Protein AF-A0A8D9BWP6-F1 (afdb_monomer)

Organism: NCBI:txid428564

Secondary structure (DSSP, 8-state):
-HHHHHHHHHHHHHHHHHHHHHHHHTT-----HHHHHHHHHHHHH---------PPPPPPPPPPPPPPPP---PPPPPPPPPPPPPPPPPPPPPPPPPPPPP------EEEEE-SSSSPPP--TTPPEEEEEEEEEEEE-SS--EEE---TTSGGGEE-HHHHHHHTS-SSSS--EEEEEB-SSSBPEEEEEE-SS--------TT-PPPPPPTT-------EE--EE--SSSSS---EEP-TTSGGGEESSS-EEEEESSSS-EEEE----TT--B-

Radius of gyration: 35.58 Å; Cα contacts (8 Å, |Δi|>4): 431; chains: 1; bounding box: 75×39×112 Å

pLDDT: mean 73.51, std 17.4, range [28.25, 96.81]

Foldseek 3Di:
DVVVVVVVVVVVVVVVVVVVVVCVVVVPDPPPVVVVVVVVVCVVPPDDDDDDDDDDDDDDDDDDDDDDDDDDDDDDPDDDDDPDDPPPDDDDPPPPDDDDPDPPPPFAKWKAKPLWLDEDDQPDPWDWDDKAFFWAFKAFPQQHTPDGDQSRDCLRGAHPVRVVVVPDDPDPGDMKTKFWHALVITIMMTMTGDPDHDWADWADLQQDADDDPPPDDDRDKAFFQQWFFWPRNPDRDIDGHDRGGPSRGHRYLWTWMAINPDRDTTTRHDPRNRRIMD

Solvent-accessible surface area (backbone atoms only — not comparable to full-atom values): 17020 Å² total; per-residue (Å²): 107,73,72,57,54,52,55,50,52,55,54,54,52,50,52,52,51,52,49,53,52,53,44,54,76,66,70,76,60,89,72,58,68,65,59,60,52,51,53,52,51,50,69,75,68,53,82,86,85,89,81,85,87,84,82,83,82,82,86,82,84,83,82,83,81,81,86,84,81,90,88,86,80,88,76,78,78,81,77,75,78,80,73,77,81,74,78,81,75,78,79,77,77,81,75,79,79,75,79,81,74,76,85,71,85,78,74,36,64,46,35,44,62,46,67,28,63,56,64,49,76,68,60,92,89,44,50,76,76,46,62,26,37,25,45,45,39,28,23,39,78,70,36,53,81,74,44,70,46,54,51,31,36,70,78,8,43,32,34,73,67,54,43,58,57,67,70,52,65,94,57,98,58,62,60,41,42,30,29,32,13,42,89,90,36,44,9,12,13,27,33,22,51,38,98,54,87,84,81,49,59,75,26,51,59,82,43,45,73,54,81,74,59,92,92,58,74,93,87,75,69,30,19,54,50,49,44,37,45,43,96,70,32,80,62,72,59,64,56,77,53,63,69,60,35,54,40,22,47,30,75,51,89,62,52,42,25,18,36,78,81,49,95,57,70,53,54,40,51,61,86,60,81,48,64,25,11,38

Mean predicted aligned error: 18.96 Å

Sequence (278 aa):
CVYFFVKCKYSIALIIVIACVYFFVNGKYSIPLIIVIACVYFFVNGVPNVLSGLKGDKGDTGVKGEKGDPGQDGAPGAKGERGARGPPGNMGQPGQKGDRGDPGIVQPYVIMHSLTSEGPECGGTRAELHRGFSVFVKTDYRGDVLYQPDLGNAMSCVDDDEKEELLKPRSRECEHIYWVGTKHNPSRCVKCKLDTSIDVKHGSLSGTLPDCDEGYKPLWDGYSFLRYTFDFISESTSDTLDPKSSGTCLKQPHAPIHCQLNERTGWASEFINGKPRC

Structure (mmCIF, N/CA/C/O backbone):
data_AF-A0A8D9BWP6-F1
#
_entry.id   AF-A0A8D9BWP6-F1
#
loop_
_atom_site.group_PDB
_atom_site.id
_atom_site.type_symbol
_atom_site.label_atom_id
_atom_site.label_alt_id
_atom_site.label_comp_id
_atom_site.label_asym_id
_atom_site.label_entity_id
_atom_site.label_seq_id
_atom_site.pdbx_PDB_ins_code
_atom_site.Cartn_x
_atom_site.Cartn_y
_atom_site.Cartn_z
_atom_site.occupancy
_atom_site.B_iso_or_equiv
_atom_site.auth_seq_id
_atom_site.auth_comp_id
_atom_site.auth_asym_id
_atom_site.auth_atom_id
_atom_site.pdbx_PDB_model_num
ATOM 1 N N . CYS A 1 1 ? 34.721 10.669 -34.091 1.00 36.03 1 CYS A N 1
ATOM 2 C CA . CYS A 1 1 ? 34.454 9.385 -33.397 1.00 36.03 1 CYS A CA 1
ATOM 3 C C . CYS A 1 1 ? 35.686 8.482 -33.266 1.00 36.03 1 CYS A C 1
ATOM 5 O O . CYS A 1 1 ? 36.003 8.130 -32.140 1.00 36.03 1 CYS A O 1
ATOM 7 N N . VAL A 1 2 ? 36.436 8.163 -34.332 1.00 30.14 2 VAL A N 1
ATOM 8 C CA . VAL A 1 2 ? 37.623 7.270 -34.257 1.00 30.14 2 VAL A CA 1
ATOM 9 C C . VAL A 1 2 ? 38.711 7.782 -33.294 1.00 30.14 2 VAL A C 1
ATOM 11 O O . VAL A 1 2 ? 39.198 7.027 -32.463 1.00 30.14 2 VAL A O 1
ATOM 14 N N . TYR A 1 3 ? 39.008 9.086 -33.296 1.00 28.25 3 TYR A N 1
ATOM 15 C CA . TYR A 1 3 ? 39.992 9.699 -32.384 1.00 28.25 3 TYR A CA 1
ATOM 16 C C . TYR A 1 3 ? 39.561 9.684 -30.898 1.00 28.25 3 TYR A C 1
ATOM 18 O O . TYR A 1 3 ? 40.387 9.559 -29.996 1.00 28.25 3 TYR A O 1
ATOM 26 N N . PHE A 1 4 ? 38.249 9.751 -30.638 1.00 29.50 4 PHE A N 1
ATOM 27 C CA . PHE A 1 4 ? 37.670 9.705 -29.288 1.00 29.50 4 PHE A CA 1
ATOM 28 C C . PHE A 1 4 ? 37.644 8.267 -28.742 1.00 29.50 4 PHE A C 1
ATOM 30 O O . PHE A 1 4 ? 37.971 8.037 -27.581 1.00 29.50 4 PHE A O 1
ATOM 37 N N . PHE A 1 5 ? 37.366 7.285 -29.609 1.00 33.53 5 PHE A N 1
ATOM 38 C CA . PHE A 1 5 ? 37.464 5.857 -29.291 1.00 33.53 5 PHE A CA 1
ATOM 39 C C . PHE A 1 5 ? 38.903 5.416 -28.984 1.00 33.53 5 PHE A C 1
ATOM 41 O O . PHE A 1 5 ? 39.109 4.595 -28.091 1.00 33.53 5 PHE A O 1
ATOM 48 N N . VAL A 1 6 ? 39.903 5.986 -29.669 1.00 39.19 6 VAL A N 1
ATOM 49 C CA . VAL A 1 6 ? 41.323 5.706 -29.395 1.00 39.19 6 VAL A CA 1
ATOM 50 C C . VAL A 1 6 ? 41.723 6.236 -28.013 1.00 39.19 6 VAL A C 1
ATOM 52 O O . VAL A 1 6 ? 42.227 5.463 -27.203 1.00 39.19 6 VAL A O 1
ATOM 55 N N . LYS A 1 7 ? 41.408 7.495 -27.667 1.00 37.22 7 LYS A N 1
ATOM 56 C CA . LYS A 1 7 ? 41.685 8.038 -26.318 1.00 37.22 7 LYS A CA 1
ATOM 57 C C . LYS A 1 7 ? 40.964 7.276 -25.195 1.00 37.22 7 LYS A C 1
ATOM 59 O O . LYS A 1 7 ? 41.548 7.075 -24.133 1.00 37.22 7 LYS A O 1
ATOM 64 N N . CYS A 1 8 ? 39.735 6.814 -25.432 1.00 37.69 8 CYS A N 1
ATOM 65 C CA . CYS A 1 8 ? 38.954 6.071 -24.438 1.00 37.69 8 CYS A CA 1
ATOM 66 C C . CYS A 1 8 ? 39.535 4.666 -24.165 1.00 37.69 8 CYS A C 1
ATOM 68 O O . CYS A 1 8 ? 39.629 4.253 -23.010 1.00 37.69 8 CYS A O 1
ATOM 70 N N . LYS A 1 9 ? 40.042 3.970 -25.197 1.00 47.53 9 LYS A N 1
ATOM 71 C CA . LYS A 1 9 ? 40.741 2.679 -25.039 1.00 47.53 9 LYS A CA 1
ATOM 72 C C . LYS A 1 9 ? 42.043 2.793 -24.239 1.00 47.53 9 LYS A C 1
ATOM 74 O O . LYS A 1 9 ? 42.289 1.956 -23.375 1.00 47.53 9 LYS A O 1
ATOM 79 N N . TYR A 1 10 ? 42.849 3.831 -24.481 1.00 52.09 10 TYR A N 1
ATOM 80 C CA . TYR A 1 10 ? 44.088 4.060 -23.722 1.00 52.09 10 TYR A CA 1
ATOM 81 C C . TYR A 1 10 ? 43.818 4.428 -22.256 1.00 52.09 10 TYR A C 1
ATOM 83 O O . TYR A 1 10 ? 44.572 4.026 -21.374 1.00 52.09 10 TYR A O 1
ATOM 91 N N . SER A 1 11 ? 42.720 5.139 -21.985 1.00 57.69 11 SER A N 1
ATOM 92 C CA . SER A 1 11 ? 42.348 5.542 -20.626 1.00 57.69 11 SER A CA 1
ATOM 93 C C . SER A 1 11 ? 41.869 4.356 -19.778 1.00 57.69 11 SER A C 1
ATOM 95 O O . SER A 1 11 ? 42.293 4.224 -18.634 1.00 57.69 11 SER A O 1
ATOM 97 N N . ILE A 1 12 ? 41.078 3.440 -20.348 1.00 63.78 12 ILE A N 1
ATOM 98 C CA . ILE A 1 12 ? 40.617 2.227 -19.648 1.00 63.78 12 ILE A CA 1
ATOM 99 C C . ILE A 1 12 ? 41.773 1.240 -19.430 1.00 63.78 12 ILE A C 1
ATOM 101 O O . ILE A 1 12 ? 41.913 0.689 -18.341 1.00 63.78 12 ILE A O 1
ATOM 105 N N . ALA A 1 13 ? 42.642 1.057 -20.430 1.00 61.94 13 ALA A N 1
ATOM 106 C CA . ALA A 1 13 ? 43.807 0.180 -20.308 1.00 61.94 13 ALA A CA 1
ATOM 107 C C . ALA A 1 13 ? 44.772 0.649 -19.204 1.00 61.94 13 ALA A C 1
ATOM 109 O O . ALA A 1 13 ? 45.256 -0.167 -18.423 1.00 61.94 13 ALA A O 1
ATOM 110 N N . LEU A 1 14 ? 44.999 1.962 -19.085 1.00 67.44 14 LEU A N 1
ATOM 111 C CA . LEU A 1 14 ? 45.847 2.536 -18.039 1.00 67.44 14 LEU A CA 1
ATOM 112 C C . LEU A 1 14 ? 45.253 2.333 -16.635 1.00 67.44 14 LEU A C 1
ATOM 114 O O . LEU A 1 14 ? 45.981 1.985 -15.708 1.00 67.44 14 LEU A O 1
ATOM 118 N N . ILE A 1 15 ? 43.934 2.487 -16.484 1.00 69.31 15 ILE A N 1
ATOM 119 C CA . ILE A 1 15 ? 43.233 2.267 -15.208 1.00 69.31 15 ILE A CA 1
ATOM 120 C C . ILE A 1 15 ? 43.329 0.798 -14.777 1.00 69.31 15 ILE A C 1
ATOM 122 O O . ILE A 1 15 ? 43.600 0.524 -13.608 1.00 69.31 15 ILE A O 1
ATOM 126 N N . ILE A 1 16 ? 43.172 -0.144 -15.713 1.00 69.75 16 ILE A N 1
ATOM 127 C CA . ILE A 1 16 ? 43.296 -1.582 -15.432 1.00 69.75 16 ILE A CA 1
ATOM 128 C C . ILE A 1 16 ? 44.723 -1.924 -14.988 1.00 69.75 16 ILE A C 1
ATOM 130 O O . ILE A 1 16 ? 44.896 -2.627 -13.996 1.00 69.75 16 ILE A O 1
ATOM 134 N N . VAL A 1 17 ? 45.747 -1.384 -15.656 1.00 67.12 17 VAL A N 1
ATOM 135 C CA . VAL A 1 17 ? 47.153 -1.616 -15.279 1.00 67.12 17 VAL A CA 1
ATOM 136 C C . VAL A 1 17 ? 47.458 -1.051 -13.889 1.00 67.12 17 VAL A C 1
ATOM 138 O O . VAL A 1 17 ? 48.055 -1.750 -13.071 1.00 67.12 17 VAL A O 1
ATOM 141 N N . ILE A 1 18 ? 47.006 0.170 -13.581 1.00 70.19 18 ILE A N 1
ATOM 142 C CA . ILE A 1 18 ? 47.197 0.788 -12.257 1.00 70.19 18 ILE A CA 1
ATOM 143 C C . ILE A 1 18 ? 46.487 -0.027 -11.166 1.00 70.19 18 ILE A C 1
ATOM 145 O O . ILE A 1 18 ? 47.079 -0.283 -10.118 1.00 70.19 18 ILE A O 1
ATOM 149 N N . ALA A 1 19 ? 45.258 -0.489 -11.419 1.00 66.06 19 ALA A N 1
ATOM 150 C CA . ALA A 1 19 ? 44.521 -1.338 -10.488 1.00 66.06 19 ALA A CA 1
ATOM 151 C C . ALA A 1 19 ? 45.238 -2.679 -10.262 1.00 66.06 19 ALA A C 1
ATOM 153 O O . ALA A 1 19 ? 45.451 -3.074 -9.118 1.00 66.06 19 ALA A O 1
ATOM 154 N N . CYS A 1 20 ? 45.685 -3.355 -11.324 1.00 62.31 20 CYS A N 1
ATOM 155 C CA . CYS A 1 20 ? 46.415 -4.619 -11.216 1.00 62.31 20 CYS A CA 1
ATOM 156 C C . CYS A 1 20 ? 47.725 -4.475 -10.424 1.00 62.31 20 CYS A C 1
ATOM 158 O O . CYS A 1 20 ? 47.999 -5.310 -9.565 1.00 62.31 20 CYS A O 1
ATOM 160 N N . VAL A 1 21 ? 48.499 -3.406 -10.650 1.00 66.00 21 VAL A N 1
ATOM 161 C CA . VAL A 1 21 ? 49.726 -3.120 -9.885 1.00 66.00 21 VAL A CA 1
ATOM 162 C C . VAL A 1 21 ? 49.399 -2.825 -8.419 1.00 66.00 21 VAL A C 1
ATOM 164 O O . VAL A 1 21 ? 50.043 -3.376 -7.530 1.00 66.00 21 VAL A O 1
ATOM 167 N N . TYR A 1 22 ? 48.363 -2.026 -8.149 1.00 66.00 22 TYR A N 1
ATOM 168 C CA . TYR A 1 22 ? 47.915 -1.731 -6.787 1.00 66.00 22 TYR A CA 1
ATOM 169 C C . TYR A 1 22 ? 47.498 -3.001 -6.030 1.00 66.00 22 TYR A C 1
ATOM 171 O O . TYR A 1 22 ? 47.909 -3.205 -4.888 1.00 66.00 22 TYR A O 1
ATOM 179 N N . PHE A 1 23 ? 46.729 -3.895 -6.655 1.00 59.16 23 PHE A N 1
ATOM 180 C CA . PHE A 1 23 ? 46.292 -5.141 -6.018 1.00 59.16 23 PHE A CA 1
ATOM 181 C C . PHE A 1 23 ? 47.419 -6.175 -5.869 1.00 59.16 23 PHE A C 1
ATOM 183 O O . PHE A 1 23 ? 47.412 -6.925 -4.891 1.00 59.16 23 PHE A O 1
ATOM 190 N N . PHE A 1 24 ? 48.400 -6.183 -6.779 1.00 57.41 24 PHE A N 1
ATOM 191 C CA . PHE A 1 24 ? 49.595 -7.028 -6.693 1.00 57.41 24 PHE A CA 1
ATOM 192 C C . PHE A 1 24 ? 50.525 -6.589 -5.551 1.00 57.41 24 PHE A C 1
ATOM 194 O O . PHE A 1 24 ? 50.936 -7.417 -4.743 1.00 57.41 24 PHE A O 1
ATOM 201 N N . VAL A 1 25 ? 50.786 -5.282 -5.420 1.00 62.69 25 VAL A N 1
ATOM 202 C CA . VAL A 1 25 ? 51.616 -4.715 -4.338 1.00 62.69 25 VAL A CA 1
ATOM 203 C C . VAL A 1 25 ? 50.975 -4.926 -2.963 1.00 62.69 25 VAL A C 1
ATOM 205 O O . VAL A 1 25 ? 51.678 -5.175 -1.989 1.00 62.69 25 VAL A O 1
ATOM 208 N N . ASN A 1 26 ? 49.641 -4.887 -2.878 1.00 65.44 26 ASN A N 1
ATOM 209 C CA . ASN A 1 26 ? 48.910 -5.105 -1.627 1.00 65.44 26 ASN A CA 1
ATOM 210 C C . ASN A 1 26 ? 48.620 -6.589 -1.313 1.00 65.44 26 ASN A C 1
ATOM 212 O O . ASN A 1 26 ? 47.883 -6.872 -0.369 1.00 65.44 26 ASN A O 1
ATOM 216 N N . GLY A 1 27 ? 49.167 -7.540 -2.085 1.00 57.84 27 GLY A N 1
ATOM 217 C CA . GLY A 1 27 ? 49.190 -8.970 -1.746 1.00 57.84 27 GLY A CA 1
ATOM 218 C C . GLY A 1 27 ? 47.829 -9.674 -1.654 1.00 57.84 27 GLY A C 1
ATOM 219 O O . GLY A 1 27 ? 47.750 -10.762 -1.089 1.00 57.84 27 GLY A O 1
ATOM 220 N N . LYS A 1 28 ? 46.747 -9.082 -2.180 1.00 55.81 28 LYS A N 1
ATOM 221 C CA . LYS A 1 28 ? 45.374 -9.586 -1.966 1.00 55.81 28 LYS A CA 1
ATOM 222 C C . LYS A 1 28 ? 44.876 -10.611 -2.990 1.00 55.81 28 LYS A C 1
ATOM 224 O O . LYS A 1 28 ? 43.828 -11.201 -2.755 1.00 55.81 28 LYS A O 1
ATOM 229 N N . TYR A 1 29 ? 45.602 -10.869 -4.082 1.00 57.31 29 TYR A N 1
ATOM 230 C CA . TYR A 1 29 ? 45.202 -11.873 -5.077 1.00 57.31 29 TYR A CA 1
ATOM 231 C C . TYR A 1 29 ? 46.400 -12.644 -5.645 1.00 57.31 29 TYR A C 1
ATOM 233 O O . TYR A 1 29 ? 47.259 -12.070 -6.310 1.00 57.31 29 TYR A O 1
ATOM 241 N N . SER A 1 30 ? 46.414 -13.968 -5.457 1.00 58.53 30 SER A N 1
ATOM 242 C CA . SER A 1 30 ? 47.216 -14.884 -6.282 1.00 58.53 30 SER A CA 1
ATOM 243 C C . SER A 1 30 ? 46.511 -15.070 -7.623 1.00 58.53 30 SER A C 1
ATOM 245 O O . SER A 1 30 ? 45.781 -16.037 -7.827 1.00 58.53 30 SER A O 1
ATOM 247 N N . ILE A 1 31 ? 46.666 -14.104 -8.529 1.00 60.69 31 ILE A N 1
ATOM 248 C CA . ILE A 1 31 ? 46.196 -14.263 -9.908 1.00 60.69 31 ILE A CA 1
ATOM 249 C C . ILE A 1 31 ? 47.131 -15.283 -10.573 1.00 60.69 31 ILE A C 1
ATOM 251 O O . ILE A 1 31 ? 48.338 -15.034 -10.631 1.00 60.69 31 ILE A O 1
ATOM 255 N N . PRO A 1 32 ? 46.633 -16.437 -11.052 1.00 63.56 32 PRO A N 1
ATOM 256 C CA . PRO A 1 32 ? 47.488 -17.441 -11.668 1.00 63.56 32 PRO A CA 1
ATOM 257 C C . PRO A 1 32 ? 48.187 -16.843 -12.891 1.00 63.56 32 PRO A C 1
ATOM 259 O O . PRO A 1 32 ? 47.549 -16.220 -13.742 1.00 63.56 32 PRO A O 1
ATOM 262 N N . LEU A 1 33 ? 49.503 -17.061 -12.985 1.00 61.12 33 LEU A N 1
ATOM 263 C CA . LEU A 1 33 ? 50.398 -16.557 -14.039 1.00 61.12 33 LEU A CA 1
ATOM 264 C C . LEU A 1 33 ? 49.837 -16.773 -15.462 1.00 61.12 33 LEU A C 1
ATOM 266 O O . LEU A 1 33 ? 50.062 -15.971 -16.363 1.00 61.12 33 LEU A O 1
ATOM 270 N N . ILE A 1 34 ? 49.032 -17.823 -15.632 1.00 60.94 34 ILE A N 1
ATOM 271 C CA . ILE A 1 34 ? 48.316 -18.186 -16.859 1.00 60.94 34 ILE A CA 1
ATOM 272 C C . ILE A 1 34 ? 47.371 -17.076 -17.350 1.00 60.94 34 ILE A C 1
ATOM 274 O O . ILE A 1 34 ? 47.328 -16.815 -18.549 1.00 60.94 34 ILE A O 1
ATOM 278 N N . ILE A 1 35 ? 46.649 -16.387 -16.459 1.00 67.44 35 ILE A N 1
ATOM 279 C CA . ILE A 1 35 ? 45.714 -15.314 -16.848 1.00 67.44 35 ILE A CA 1
ATOM 280 C C . ILE A 1 35 ? 46.488 -14.084 -17.331 1.00 67.44 35 ILE A C 1
ATOM 282 O O . ILE A 1 35 ? 46.101 -13.454 -18.313 1.00 67.44 35 ILE A O 1
ATOM 286 N N . VAL A 1 36 ? 47.622 -13.776 -16.695 1.00 68.56 36 VAL A N 1
ATOM 287 C CA . VAL A 1 36 ? 48.499 -12.672 -17.114 1.00 68.56 36 VAL A CA 1
ATOM 288 C C . VAL A 1 36 ? 49.079 -12.952 -18.501 1.00 68.56 36 VAL A C 1
ATOM 290 O O . VAL A 1 36 ? 49.022 -12.091 -19.377 1.00 68.56 36 VAL A O 1
ATOM 293 N N . ILE A 1 37 ? 49.563 -14.176 -18.730 1.00 71.44 37 ILE A N 1
ATOM 294 C CA . ILE A 1 37 ? 50.104 -14.598 -20.028 1.00 71.44 37 ILE A CA 1
ATOM 295 C C . ILE A 1 37 ? 49.019 -14.565 -21.114 1.00 71.44 37 ILE A C 1
ATOM 297 O O . ILE A 1 37 ? 49.267 -14.044 -22.201 1.00 71.44 37 ILE A O 1
ATOM 301 N N . ALA A 1 38 ? 47.806 -15.049 -20.824 1.00 66.38 38 ALA A N 1
ATOM 302 C CA . ALA A 1 38 ? 46.690 -15.017 -21.768 1.00 66.38 38 ALA A CA 1
ATOM 303 C C . ALA A 1 38 ? 46.295 -13.578 -22.145 1.00 66.38 38 ALA A C 1
ATOM 305 O O . ALA A 1 38 ? 46.149 -13.269 -23.327 1.00 66.38 38 ALA A O 1
ATOM 306 N N . CYS A 1 39 ? 46.193 -12.673 -21.168 1.00 68.88 39 CYS A N 1
ATOM 307 C CA . CYS A 1 39 ? 45.881 -11.264 -21.415 1.00 68.88 39 CYS A CA 1
ATOM 308 C C . CYS A 1 39 ? 46.945 -10.574 -22.280 1.00 68.88 39 CYS A C 1
ATOM 310 O O . CYS A 1 39 ? 46.594 -9.857 -23.216 1.00 68.88 39 CYS A O 1
ATOM 312 N N . VAL A 1 40 ? 48.234 -10.819 -22.016 1.00 75.94 40 VAL A N 1
ATOM 313 C CA . VAL A 1 40 ? 49.332 -10.277 -22.834 1.00 75.94 40 VAL A CA 1
ATOM 314 C C . VAL A 1 40 ? 49.284 -10.851 -24.253 1.00 75.94 40 VAL A C 1
ATOM 316 O O . VAL A 1 40 ? 49.425 -10.102 -25.217 1.00 75.94 40 VAL A O 1
ATOM 319 N N . TYR A 1 41 ? 49.008 -12.148 -24.405 1.00 72.75 41 TYR A N 1
ATOM 320 C CA . TYR A 1 41 ? 48.897 -12.793 -25.714 1.00 72.75 41 TYR A CA 1
ATOM 321 C C . TYR A 1 41 ? 47.759 -12.209 -26.567 1.00 72.75 41 TYR A C 1
ATOM 323 O O . TYR A 1 41 ? 47.981 -11.879 -27.734 1.00 72.75 41 TYR A O 1
ATOM 331 N N . PHE A 1 42 ? 46.566 -12.017 -25.994 1.00 67.19 42 PHE A N 1
ATOM 332 C CA . PHE A 1 42 ? 45.431 -11.408 -26.702 1.00 67.19 42 PHE A CA 1
ATOM 333 C C . PHE A 1 42 ? 45.645 -9.919 -27.001 1.00 67.19 42 PHE A C 1
ATOM 335 O O . PHE A 1 42 ? 45.194 -9.431 -28.038 1.00 67.19 42 PHE A O 1
ATOM 342 N N . PHE A 1 43 ? 46.357 -9.199 -26.129 1.00 68.19 43 PHE A N 1
ATOM 343 C CA . PHE A 1 43 ? 46.684 -7.789 -26.339 1.00 68.19 43 PHE A CA 1
ATOM 344 C C . PHE A 1 43 ? 47.696 -7.587 -27.477 1.00 68.19 43 PHE A C 1
ATOM 346 O O . PHE A 1 43 ? 47.545 -6.658 -28.266 1.00 68.19 43 PHE A O 1
ATOM 353 N N . VAL A 1 44 ? 48.700 -8.466 -27.589 1.00 71.06 44 VAL A N 1
ATOM 354 C CA . VAL A 1 44 ? 49.732 -8.389 -28.638 1.00 71.06 44 VAL A CA 1
ATOM 355 C C . VAL A 1 44 ? 49.199 -8.836 -30.000 1.00 71.06 44 VAL A C 1
ATOM 357 O O . VAL A 1 44 ? 49.524 -8.214 -31.007 1.00 71.06 44 VAL A O 1
ATOM 360 N N . ASN A 1 45 ? 48.379 -9.890 -30.049 1.00 70.12 45 ASN A N 1
ATOM 361 C CA . ASN A 1 45 ? 47.978 -10.501 -31.323 1.00 70.12 45 ASN A CA 1
ATOM 362 C C . ASN A 1 45 ? 46.631 -10.003 -31.870 1.00 70.12 45 ASN A C 1
ATOM 364 O O . ASN A 1 45 ? 46.337 -10.227 -33.042 1.00 70.12 45 ASN A O 1
ATOM 368 N N . GLY A 1 46 ? 45.828 -9.302 -31.060 1.00 62.00 46 GLY A N 1
ATOM 369 C CA . GLY A 1 46 ? 44.492 -8.855 -31.456 1.00 62.00 46 GLY A CA 1
ATOM 370 C C . GLY A 1 46 ? 43.518 -10.012 -31.729 1.00 62.00 46 GLY A C 1
ATOM 371 O O . GLY A 1 46 ? 43.888 -11.179 -31.832 1.00 62.00 46 GLY A O 1
ATOM 372 N N . VAL A 1 47 ? 42.226 -9.693 -31.825 1.00 54.78 47 VAL A N 1
ATOM 373 C CA . VAL A 1 47 ? 41.182 -10.662 -32.198 1.00 54.78 47 VAL A CA 1
ATOM 374 C C . VAL A 1 47 ? 41.061 -10.659 -33.729 1.00 54.78 47 VAL A C 1
ATOM 376 O O . VAL A 1 47 ? 40.833 -9.584 -34.291 1.00 54.78 47 VAL A O 1
ATOM 379 N N . PRO A 1 48 ? 41.215 -11.794 -34.437 1.00 52.69 48 PRO A N 1
ATOM 380 C CA . PRO A 1 48 ? 41.095 -11.804 -35.891 1.00 52.69 48 PRO A CA 1
ATOM 381 C C . PRO A 1 48 ? 39.646 -11.536 -36.327 1.00 52.69 48 PRO A C 1
ATOM 383 O O . PRO A 1 48 ? 38.713 -12.233 -35.929 1.00 52.69 48 PRO A O 1
ATOM 386 N N . ASN A 1 49 ? 39.469 -10.510 -37.164 1.00 48.06 49 ASN A N 1
ATOM 387 C CA . ASN A 1 49 ? 38.206 -10.161 -37.815 1.00 48.06 49 ASN A CA 1
ATOM 388 C C . ASN A 1 49 ? 37.833 -11.234 -38.850 1.00 48.06 49 ASN A C 1
ATOM 390 O O . ASN A 1 49 ? 38.418 -11.279 -39.930 1.00 48.06 49 ASN A O 1
ATOM 394 N N . VAL A 1 50 ? 36.827 -12.060 -38.560 1.00 46.12 50 VAL A N 1
ATOM 395 C CA . VAL A 1 50 ? 36.215 -12.969 -39.542 1.00 46.12 50 VAL A CA 1
ATOM 396 C C . VAL A 1 50 ? 34.944 -12.318 -40.083 1.00 46.12 50 VAL A C 1
ATOM 398 O O . VAL A 1 50 ? 33.854 -12.604 -39.605 1.00 46.12 50 VAL A O 1
ATOM 401 N N . LEU A 1 51 ? 35.079 -11.390 -41.034 1.00 43.97 51 LEU A N 1
ATOM 402 C CA . LEU A 1 51 ? 33.968 -10.890 -41.862 1.00 43.97 51 LEU A CA 1
ATOM 403 C C . LEU A 1 51 ? 34.520 -10.000 -42.981 1.00 43.97 51 LEU A C 1
ATOM 405 O O . LEU A 1 51 ? 34.571 -8.783 -42.835 1.00 43.97 51 LEU A O 1
ATOM 409 N N . SER A 1 52 ? 34.977 -10.601 -44.082 1.00 40.84 52 SER A N 1
ATOM 410 C CA . SER A 1 52 ? 35.110 -9.957 -45.404 1.00 40.84 52 SER A CA 1
ATOM 411 C C . SER A 1 52 ? 35.552 -10.986 -46.445 1.00 40.84 52 SER A C 1
ATOM 413 O O . SER A 1 52 ? 36.674 -11.477 -46.376 1.00 40.84 52 SER A O 1
ATOM 415 N N . GLY A 1 53 ? 34.697 -11.279 -47.430 1.00 43.94 53 GLY A N 1
ATOM 416 C CA . GLY A 1 53 ? 35.124 -11.951 -48.661 1.00 43.94 53 GLY A CA 1
ATOM 417 C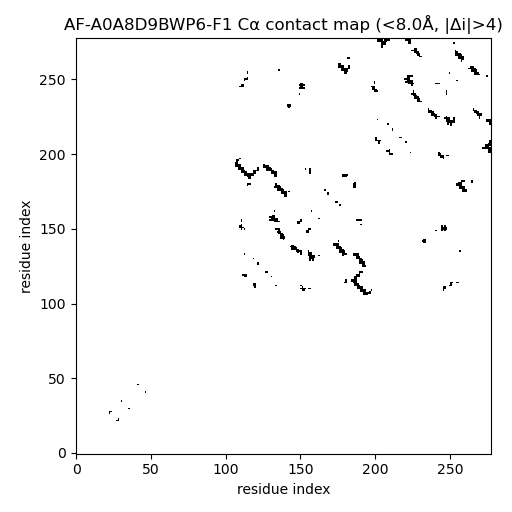 C . GLY A 1 53 ? 34.167 -13.009 -49.199 1.00 43.94 53 GLY A C 1
ATOM 418 O O . GLY A 1 53 ? 34.530 -14.179 -49.241 1.00 43.94 53 GLY A O 1
ATOM 419 N N . LEU A 1 54 ? 32.990 -12.609 -49.691 1.00 39.38 54 LEU A N 1
ATOM 420 C CA . LEU A 1 54 ? 32.362 -13.342 -50.794 1.00 39.38 54 LEU A CA 1
ATOM 421 C C . LEU A 1 54 ? 32.452 -12.477 -52.052 1.00 39.38 54 LEU A C 1
ATOM 423 O O . LEU A 1 54 ? 31.900 -11.384 -52.146 1.00 39.38 54 LEU A O 1
ATOM 427 N N . LYS A 1 55 ? 33.279 -12.984 -52.959 1.00 43.53 55 LYS A N 1
ATOM 428 C CA . LYS A 1 55 ? 33.638 -12.501 -54.286 1.00 43.53 55 LYS A CA 1
ATOM 429 C C . LYS A 1 55 ? 32.399 -12.496 -55.189 1.00 43.53 55 LYS A C 1
ATOM 431 O O . LYS A 1 55 ? 31.715 -13.508 -55.280 1.00 43.53 55 LYS A O 1
ATOM 436 N N . GLY A 1 56 ? 32.119 -11.370 -55.843 1.00 47.34 56 GLY A N 1
ATOM 437 C CA . GLY A 1 56 ? 31.136 -11.312 -56.924 1.00 47.34 56 GLY A CA 1
ATOM 438 C C . GLY A 1 56 ? 31.748 -11.867 -58.207 1.00 47.34 56 GLY A C 1
ATOM 439 O O . GLY A 1 56 ? 32.798 -11.385 -58.638 1.00 47.34 56 GLY A O 1
ATOM 440 N N . ASP A 1 57 ? 31.116 -12.880 -58.793 1.00 45.47 57 ASP A N 1
ATOM 441 C CA . ASP A 1 57 ? 31.492 -13.394 -60.105 1.00 45.47 57 ASP A CA 1
ATOM 442 C C . ASP A 1 57 ? 30.982 -12.485 -61.235 1.00 45.47 57 ASP A C 1
ATOM 444 O O . ASP A 1 57 ? 29.998 -11.752 -61.119 1.00 45.47 57 ASP A O 1
ATOM 448 N N . LYS A 1 58 ? 31.757 -12.501 -62.316 1.00 46.91 58 LYS A N 1
ATOM 449 C CA . LYS A 1 58 ? 31.726 -11.629 -63.490 1.00 46.91 58 LYS A CA 1
ATOM 450 C C . LYS A 1 58 ? 30.521 -11.947 -64.384 1.00 46.91 58 LYS A C 1
ATOM 452 O O . LYS A 1 58 ? 30.258 -13.110 -64.658 1.00 46.91 58 LYS A O 1
ATOM 457 N N . GLY A 1 59 ? 29.821 -10.916 -64.862 1.00 48.50 59 GLY A N 1
ATOM 458 C CA . GLY A 1 59 ? 28.735 -11.071 -65.834 1.00 48.50 59 GLY A CA 1
ATOM 459 C C . GLY A 1 59 ? 29.253 -11.410 -67.233 1.00 48.50 59 GLY A C 1
ATOM 460 O O . GLY A 1 59 ? 30.206 -10.787 -67.707 1.00 48.50 59 GLY A O 1
ATOM 461 N N . ASP A 1 60 ? 28.608 -12.376 -67.885 1.00 48.03 60 ASP A N 1
ATOM 462 C CA . ASP A 1 60 ? 28.875 -12.750 -69.273 1.00 48.03 60 ASP A CA 1
ATOM 463 C C . ASP A 1 60 ? 28.163 -11.819 -70.266 1.00 48.03 60 ASP A C 1
ATOM 465 O O . ASP A 1 60 ? 27.025 -11.386 -70.072 1.00 48.03 60 ASP A O 1
ATOM 469 N N . THR A 1 61 ? 28.868 -11.512 -71.354 1.00 50.66 61 THR A N 1
ATOM 470 C CA . THR A 1 61 ? 28.426 -10.663 -72.465 1.00 50.66 61 THR A CA 1
ATOM 471 C C . THR A 1 61 ? 27.404 -11.393 -73.340 1.00 50.66 61 THR A C 1
ATOM 473 O O . THR A 1 61 ? 27.658 -12.503 -73.804 1.00 50.66 61 THR A O 1
ATOM 476 N N . GLY A 1 62 ? 26.267 -10.751 -73.619 1.00 49.50 62 GLY A N 1
ATOM 477 C CA . GLY A 1 62 ? 25.218 -11.300 -74.480 1.00 49.50 62 GLY A CA 1
ATOM 478 C C . GLY A 1 62 ? 25.644 -11.461 -75.945 1.00 49.50 62 GLY A C 1
ATOM 479 O O . GLY A 1 62 ? 26.258 -10.573 -76.537 1.00 49.50 62 GLY A O 1
ATOM 480 N N . VAL A 1 63 ? 25.271 -12.594 -76.539 1.00 52.53 63 VAL A N 1
ATOM 481 C CA . VAL A 1 63 ? 25.390 -12.877 -77.977 1.00 52.53 63 VAL A CA 1
ATOM 482 C C . VAL A 1 63 ? 24.318 -12.125 -78.772 1.00 52.53 63 VAL A C 1
ATOM 484 O O . VAL A 1 63 ? 23.155 -12.055 -78.381 1.00 52.53 63 VAL A O 1
ATOM 487 N N . LYS A 1 64 ? 24.727 -11.561 -79.910 1.00 55.28 64 LYS A N 1
ATOM 488 C CA . LYS A 1 64 ? 23.876 -10.849 -80.871 1.00 55.28 64 LYS A CA 1
ATOM 489 C C . LYS A 1 64 ? 22.992 -11.849 -81.628 1.00 55.28 64 LYS A C 1
ATOM 491 O O . LYS A 1 64 ? 23.523 -12.745 -82.273 1.00 55.28 64 LYS A O 1
ATOM 496 N N . GLY A 1 65 ? 21.671 -11.680 -81.561 1.00 55.75 65 GLY A N 1
ATOM 497 C CA . GLY A 1 65 ? 20.709 -12.506 -82.302 1.00 55.75 65 GLY A CA 1
ATOM 498 C C . GLY A 1 65 ? 20.737 -12.259 -83.817 1.00 55.75 65 GLY A C 1
ATOM 499 O O . GLY A 1 65 ? 20.997 -11.140 -84.269 1.00 55.75 65 GLY A O 1
ATOM 500 N N . GLU A 1 66 ? 20.485 -13.322 -84.581 1.00 55.44 66 GLU A N 1
ATOM 501 C CA . GLU A 1 66 ? 20.480 -13.358 -86.047 1.00 55.44 66 GLU A CA 1
ATOM 502 C C . GLU A 1 66 ? 19.240 -12.698 -86.681 1.00 55.44 66 GLU A C 1
ATOM 504 O O . GLU A 1 66 ? 18.222 -12.439 -86.038 1.00 55.44 66 GLU A O 1
ATOM 509 N N . LYS A 1 67 ? 19.374 -12.387 -87.974 1.00 49.75 67 LYS A N 1
ATOM 510 C CA . LYS A 1 67 ? 18.396 -11.719 -88.842 1.00 49.75 67 LYS A CA 1
ATOM 511 C C . LYS A 1 67 ? 17.220 -12.659 -89.152 1.00 49.75 67 LYS A C 1
ATOM 513 O O . LYS A 1 67 ? 17.447 -13.813 -89.479 1.00 49.75 67 LYS A O 1
ATOM 518 N N . GLY A 1 68 ? 15.991 -12.149 -89.058 1.00 51.19 68 GLY A N 1
ATOM 519 C CA . GLY A 1 68 ? 14.765 -12.939 -89.220 1.00 51.19 68 GLY A CA 1
ATOM 520 C C . GLY A 1 68 ? 14.409 -13.298 -90.666 1.00 51.19 68 GLY A C 1
ATOM 521 O O . GLY A 1 68 ? 14.706 -12.537 -91.591 1.00 51.19 68 GLY A O 1
ATOM 522 N N . ASP A 1 69 ? 13.708 -14.422 -90.813 1.00 51.62 69 ASP A N 1
ATOM 523 C CA . ASP A 1 69 ? 13.129 -14.892 -92.072 1.00 51.62 69 ASP A CA 1
ATOM 524 C C . ASP A 1 69 ? 11.657 -14.447 -92.251 1.00 51.62 69 ASP A C 1
ATOM 526 O O . ASP A 1 69 ? 10.950 -14.235 -91.258 1.00 51.62 69 ASP A O 1
ATOM 530 N N . PRO A 1 70 ? 11.175 -14.281 -93.503 1.00 53.59 70 PRO A N 1
ATOM 531 C CA . PRO A 1 70 ? 9.816 -13.825 -93.818 1.00 53.59 70 PRO A CA 1
ATOM 532 C C . PRO A 1 70 ? 8.750 -14.897 -93.540 1.00 53.59 70 PRO A C 1
ATOM 534 O O . PRO A 1 70 ? 8.994 -16.087 -93.715 1.00 53.59 70 PRO A O 1
ATOM 537 N N . GLY A 1 71 ? 7.555 -14.465 -93.125 1.00 53.62 71 GLY A N 1
ATOM 538 C CA . GLY A 1 71 ? 6.506 -15.353 -92.608 1.00 53.62 71 GLY A CA 1
ATOM 539 C C . GLY A 1 71 ? 5.441 -15.822 -93.602 1.00 53.62 71 GLY A C 1
ATOM 540 O O . GLY A 1 71 ? 5.404 -15.364 -94.739 1.00 53.62 71 GLY A O 1
ATOM 541 N N . GLN A 1 72 ? 4.564 -16.695 -93.086 1.00 50.09 72 GLN A N 1
ATOM 542 C CA . GLN A 1 72 ? 3.121 -16.946 -93.337 1.00 50.09 72 GLN A CA 1
ATOM 543 C C . GLN A 1 72 ? 2.837 -18.402 -92.890 1.00 50.09 72 GLN A C 1
ATOM 545 O O . GLN A 1 72 ? 3.715 -19.246 -92.998 1.00 50.09 72 GLN A O 1
ATOM 550 N N . ASP A 1 73 ? 1.761 -18.743 -92.176 1.00 54.88 73 ASP A N 1
ATOM 551 C CA . ASP A 1 73 ? 0.347 -18.602 -92.540 1.00 54.88 73 ASP A CA 1
ATOM 552 C C . ASP A 1 73 ? -0.529 -17.924 -91.465 1.00 54.88 73 ASP A C 1
ATOM 554 O O . ASP A 1 73 ? -0.134 -17.740 -90.313 1.00 54.88 73 ASP A O 1
ATOM 558 N N . GLY A 1 74 ? -1.747 -17.534 -91.861 1.00 59.66 74 GLY A N 1
ATOM 559 C CA . GLY A 1 74 ? -2.718 -16.842 -91.009 1.00 59.66 74 GLY A CA 1
ATOM 560 C C . GLY A 1 74 ? -3.110 -17.636 -89.758 1.00 59.66 74 GLY A C 1
ATOM 561 O O . GLY A 1 74 ? -3.507 -18.798 -89.836 1.00 59.66 74 GLY A O 1
ATOM 562 N N . ALA A 1 75 ? -3.025 -16.985 -88.597 1.00 53.34 75 ALA A N 1
ATOM 563 C CA . ALA A 1 75 ? -3.363 -17.584 -87.313 1.00 53.34 75 ALA A CA 1
ATOM 564 C C . ALA A 1 75 ? -4.860 -17.964 -87.230 1.00 53.34 75 ALA A C 1
ATOM 566 O O . ALA A 1 75 ? -5.714 -17.186 -87.671 1.00 53.34 75 ALA A O 1
ATOM 567 N N . PRO A 1 76 ? -5.210 -19.108 -86.610 1.00 68.44 76 PRO A N 1
ATOM 568 C CA . PRO A 1 76 ? -6.584 -19.400 -86.211 1.00 68.44 76 PRO A CA 1
ATOM 569 C C . PRO A 1 76 ? -7.147 -18.259 -85.353 1.00 68.44 76 PRO A C 1
ATOM 571 O O . PRO A 1 76 ? -6.427 -17.695 -84.526 1.00 68.44 76 PRO A O 1
ATOM 574 N N . GLY A 1 77 ? -8.425 -17.919 -85.556 1.00 64.81 77 GLY A N 1
ATOM 575 C CA . GLY A 1 77 ? -9.081 -16.786 -84.895 1.00 64.81 77 GLY A CA 1
ATOM 576 C C . GLY A 1 77 ? -8.853 -16.757 -83.381 1.00 64.81 77 GLY A C 1
ATOM 577 O O . GLY A 1 77 ? -8.857 -17.799 -82.722 1.00 64.81 77 GLY A O 1
ATOM 578 N N . ALA A 1 78 ? -8.634 -15.554 -82.840 1.00 59.38 78 ALA A N 1
ATOM 579 C CA . ALA A 1 78 ? -8.283 -15.344 -81.441 1.00 59.38 78 ALA A CA 1
ATOM 580 C C . ALA A 1 78 ? -9.246 -16.089 -80.504 1.00 59.38 78 ALA A C 1
ATOM 582 O O . ALA A 1 78 ? -10.455 -15.852 -80.500 1.00 59.38 78 ALA A O 1
ATOM 583 N N . LYS A 1 79 ? -8.701 -16.993 -79.684 1.00 64.56 79 LYS A N 1
ATOM 584 C CA . LYS A 1 79 ? -9.439 -17.580 -78.566 1.00 64.56 79 LYS A CA 1
ATOM 585 C C . LYS A 1 79 ? -9.831 -16.431 -77.637 1.00 64.56 79 LYS A C 1
ATOM 587 O O . LYS A 1 79 ? -8.947 -15.706 -77.188 1.00 64.56 79 LYS A O 1
ATOM 592 N N . GLY A 1 80 ? -11.134 -16.264 -77.399 1.00 65.56 80 GLY A N 1
ATOM 593 C CA . GLY A 1 80 ? -11.677 -15.155 -76.612 1.00 65.56 80 GLY A CA 1
ATOM 594 C C . GLY A 1 80 ? -10.914 -14.955 -75.304 1.00 65.56 80 GLY A C 1
ATOM 595 O O . GLY A 1 80 ? -10.541 -15.932 -74.644 1.00 65.56 80 GLY A O 1
ATOM 596 N N . GLU A 1 81 ? -10.649 -13.692 -74.968 1.00 65.81 81 GLU A N 1
ATOM 597 C CA . GLU A 1 81 ? -9.906 -13.321 -73.769 1.00 65.81 81 GLU A CA 1
ATOM 598 C C . GLU A 1 81 ? -10.508 -14.019 -72.546 1.00 65.81 81 GLU A C 1
ATOM 600 O O . GLU A 1 81 ? -11.722 -14.012 -72.322 1.00 65.81 81 GLU A O 1
ATOM 605 N N . ARG A 1 82 ? -9.652 -14.665 -71.748 1.00 68.19 82 ARG A N 1
ATOM 606 C CA . ARG A 1 82 ? -10.072 -15.205 -70.457 1.00 68.19 82 ARG A CA 1
ATOM 607 C C . ARG A 1 82 ? -10.561 -14.017 -69.630 1.00 68.19 82 ARG A C 1
ATOM 609 O O . ARG A 1 82 ? -9.764 -13.130 -69.336 1.00 68.19 82 ARG A O 1
ATOM 616 N N . GLY A 1 83 ? -11.848 -14.019 -69.275 1.00 70.50 83 GLY A N 1
ATOM 617 C CA . GLY A 1 83 ? -12.457 -12.957 -68.475 1.00 70.50 83 GLY A CA 1
ATOM 618 C C . GLY A 1 83 ? -11.602 -12.621 -67.253 1.00 70.50 83 GLY A C 1
ATOM 619 O O . GLY A 1 83 ? -10.993 -13.516 -66.654 1.00 70.50 83 GLY A O 1
ATOM 620 N N . ALA A 1 84 ? -11.518 -11.329 -66.928 1.00 73.25 84 ALA A N 1
ATOM 621 C CA . ALA A 1 84 ? -10.694 -10.825 -65.838 1.00 73.25 84 ALA A CA 1
ATOM 622 C C . ALA A 1 84 ? -10.915 -11.647 -64.559 1.00 73.25 84 ALA A C 1
ATOM 624 O O . ALA A 1 84 ? -12.045 -12.005 -64.219 1.00 73.25 84 ALA A O 1
ATOM 625 N N . ARG A 1 85 ? -9.822 -11.960 -63.850 1.00 75.06 85 ARG A N 1
ATOM 626 C CA . ARG A 1 85 ? -9.896 -12.635 -62.550 1.00 75.06 85 ARG A CA 1
ATOM 627 C C . ARG A 1 85 ? -10.826 -11.815 -61.653 1.00 75.06 85 ARG A C 1
ATOM 629 O O . ARG A 1 85 ? -10.587 -10.623 -61.476 1.00 75.06 85 ARG A O 1
ATOM 636 N N . GLY A 1 86 ? -11.874 -12.450 -61.123 1.00 75.12 86 GLY A N 1
ATOM 637 C CA . GLY A 1 86 ? -12.805 -11.789 -60.210 1.00 75.12 86 GLY A CA 1
ATOM 638 C C . GLY A 1 86 ? -12.051 -11.134 -59.043 1.00 75.12 86 GLY A C 1
ATOM 639 O O . GLY A 1 86 ? -10.984 -11.635 -58.661 1.00 75.12 86 GLY A O 1
ATOM 640 N N . PRO A 1 87 ? -12.557 -10.014 -58.498 1.00 78.69 87 PRO A N 1
ATOM 641 C CA . PRO A 1 87 ? -11.898 -9.328 -57.396 1.00 78.69 87 PRO A CA 1
ATOM 642 C C . PRO A 1 87 ? -11.676 -10.293 -56.218 1.00 78.69 87 PRO A C 1
ATOM 644 O O . PRO A 1 87 ? -12.477 -11.216 -56.027 1.00 78.69 87 PRO A O 1
ATOM 647 N N . PRO A 1 88 ? -10.595 -10.119 -55.433 1.00 79.88 88 PRO A N 1
ATOM 648 C CA . PRO A 1 88 ? -10.403 -10.875 -54.202 1.00 79.88 88 PRO A CA 1
ATOM 649 C C . PRO A 1 88 ? -11.666 -10.807 -53.338 1.00 79.88 88 PRO A C 1
ATOM 651 O O . PRO A 1 88 ? -12.257 -9.736 -53.197 1.00 79.88 88 PRO A O 1
ATOM 654 N N . GLY A 1 89 ? -12.090 -11.947 -52.787 1.00 75.94 89 GLY A N 1
ATOM 655 C CA . GLY A 1 89 ? -13.241 -11.988 -51.889 1.00 75.94 89 GLY A CA 1
ATOM 656 C C . GLY A 1 89 ? -13.034 -11.046 -50.702 1.00 75.94 89 GLY A C 1
ATOM 657 O O . GLY A 1 89 ? 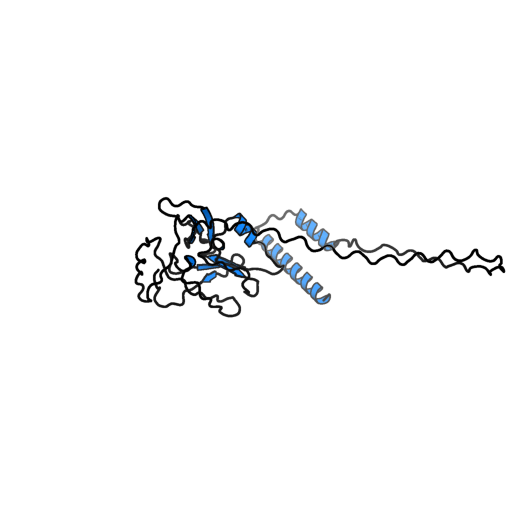-11.910 -10.887 -50.222 1.00 75.94 89 GLY A O 1
ATOM 658 N N . ASN A 1 90 ? -14.115 -10.415 -50.244 1.00 78.56 90 ASN A N 1
ATOM 659 C CA . ASN A 1 90 ? -14.063 -9.519 -49.094 1.00 78.56 90 ASN A CA 1
ATOM 660 C C . ASN A 1 90 ? -13.467 -10.249 -47.883 1.00 78.56 90 ASN A C 1
ATOM 662 O O . ASN A 1 90 ? -13.792 -11.410 -47.625 1.00 78.56 90 ASN A O 1
ATOM 666 N N . MET A 1 91 ? -12.600 -9.553 -47.147 1.00 73.69 91 MET A N 1
ATOM 667 C CA . MET A 1 91 ? -12.052 -10.045 -45.886 1.00 73.69 91 MET A CA 1
ATOM 668 C C . MET A 1 91 ? -13.208 -10.461 -44.967 1.00 73.69 91 MET A C 1
ATOM 670 O O . MET A 1 91 ? -14.174 -9.709 -44.810 1.00 73.69 91 MET A O 1
ATOM 674 N N . GLY A 1 92 ? -13.132 -11.672 -44.406 1.00 71.31 92 GLY A N 1
ATOM 675 C CA . GLY A 1 92 ? -14.139 -12.166 -43.468 1.00 71.31 92 GLY A CA 1
ATOM 676 C C . GLY A 1 92 ? -14.299 -11.193 -42.302 1.00 71.31 92 GLY A C 1
ATOM 677 O O . GLY A 1 92 ? -13.316 -10.604 -41.849 1.00 71.31 92 GLY A O 1
ATOM 678 N N . GLN A 1 93 ? -15.535 -10.993 -41.841 1.00 78.31 93 GLN A N 1
ATOM 679 C CA . GLN A 1 93 ? -15.780 -10.118 -40.698 1.00 78.31 93 GLN A CA 1
ATOM 680 C C . GLN A 1 93 ? -14.982 -10.616 -39.482 1.00 78.31 93 GLN A C 1
ATOM 682 O O . GLN A 1 93 ? -14.871 -11.833 -39.296 1.00 78.31 93 GLN A O 1
ATOM 687 N N . PRO A 1 94 ? -14.430 -9.706 -38.657 1.00 77.69 94 PRO A N 1
ATOM 688 C CA . PRO A 1 94 ? -13.837 -10.080 -37.382 1.00 77.69 94 PRO A CA 1
ATOM 689 C C . PRO A 1 94 ? -14.802 -10.973 -36.597 1.00 77.69 94 PRO A C 1
ATOM 691 O O . PRO A 1 94 ? -15.999 -10.682 -36.537 1.00 77.69 94 PRO A O 1
ATOM 694 N N . GLY A 1 95 ? -14.292 -12.067 -36.024 1.00 68.44 95 GLY A N 1
ATOM 695 C CA . GLY A 1 95 ? -15.101 -12.955 -35.189 1.00 68.44 95 GLY A CA 1
ATOM 696 C C . GLY A 1 95 ? -15.790 -12.167 -34.074 1.00 68.44 95 GLY A C 1
ATOM 697 O O . GLY A 1 95 ? -15.235 -11.187 -33.570 1.00 68.44 95 GLY A O 1
ATOM 698 N N . GLN A 1 96 ? -17.009 -12.570 -33.706 1.00 71.00 96 GLN A N 1
ATOM 699 C CA . GLN A 1 96 ? -17.719 -11.920 -32.608 1.00 71.00 96 GLN A CA 1
ATOM 700 C C . GLN A 1 96 ? -16.856 -11.967 -31.345 1.00 71.00 96 GLN A C 1
ATOM 702 O O . GLN A 1 96 ? -16.265 -12.997 -31.012 1.00 71.00 96 GLN A O 1
ATOM 707 N N . LYS A 1 97 ? -16.755 -10.819 -30.671 1.00 67.62 97 LYS A N 1
ATOM 708 C CA . LYS A 1 97 ? -16.093 -10.711 -29.373 1.00 67.62 97 LYS A CA 1
ATOM 709 C C . LYS A 1 97 ? -16.750 -11.723 -28.434 1.00 67.62 97 LYS A C 1
ATOM 711 O O . LYS A 1 97 ? -17.970 -11.703 -28.311 1.00 67.62 97 LYS A O 1
ATOM 716 N N . GLY A 1 98 ? -15.948 -12.591 -27.815 1.00 59.50 98 GLY A N 1
ATOM 717 C CA . GLY A 1 98 ? -16.454 -13.572 -26.856 1.00 59.50 98 GLY A CA 1
ATOM 718 C C . GLY A 1 98 ? -17.254 -12.898 -25.742 1.00 59.50 98 GLY A C 1
ATOM 719 O O . GLY A 1 98 ? -16.979 -11.745 -25.386 1.00 59.50 98 GLY A O 1
ATOM 720 N N . ASP A 1 99 ? -18.247 -13.615 -25.222 1.00 65.88 99 ASP A N 1
ATOM 721 C CA . ASP A 1 99 ? -19.119 -13.111 -24.169 1.00 65.88 99 ASP A CA 1
ATOM 722 C C . ASP A 1 99 ? -18.307 -12.646 -22.958 1.00 65.88 99 ASP A C 1
ATOM 724 O O . ASP A 1 99 ? -17.279 -13.222 -22.584 1.00 65.88 99 ASP A O 1
ATOM 728 N N . ARG A 1 100 ? -18.764 -11.552 -22.346 1.00 61.91 100 ARG A N 1
ATOM 729 C CA . ARG A 1 100 ? -18.196 -11.067 -21.090 1.00 61.91 100 ARG A CA 1
ATOM 730 C C . ARG A 1 100 ? -18.442 -12.151 -20.042 1.00 61.91 100 ARG A C 1
ATOM 732 O O . ARG A 1 100 ? -19.597 -12.470 -19.789 1.00 61.91 100 ARG A O 1
ATOM 739 N N . GLY A 1 101 ? -17.377 -12.697 -19.454 1.00 48.22 101 GLY A N 1
ATOM 740 C CA . GLY A 1 101 ? -17.510 -13.641 -18.343 1.00 48.22 101 GLY A CA 1
ATOM 741 C C . GLY A 1 101 ? -18.375 -13.053 -17.226 1.00 48.22 101 GLY A C 1
ATOM 742 O O . GLY A 1 101 ? -18.365 -11.833 -17.018 1.00 48.22 101 GLY A O 1
ATOM 743 N N . ASP A 1 102 ? -19.129 -13.914 -16.541 1.00 48.31 102 ASP A N 1
ATOM 744 C CA . ASP A 1 102 ? -19.994 -13.513 -15.433 1.00 48.31 102 ASP A CA 1
ATOM 745 C C . ASP A 1 102 ? -19.209 -12.682 -14.402 1.00 48.31 102 ASP A C 1
ATOM 747 O O . ASP A 1 102 ? -18.036 -12.981 -14.139 1.00 48.31 102 ASP A O 1
ATOM 751 N N . PRO A 1 103 ? -19.808 -11.635 -13.801 1.00 51.31 103 PRO A N 1
ATOM 752 C CA . PRO A 1 103 ? -19.163 -10.904 -12.722 1.00 51.31 103 PRO A CA 1
ATOM 753 C C . PRO A 1 103 ? -18.825 -11.883 -11.595 1.00 51.31 103 PRO A C 1
ATOM 755 O O . PRO A 1 103 ? -19.716 -12.425 -10.942 1.00 51.31 103 PRO A O 1
ATOM 758 N N . GLY A 1 104 ? -17.533 -12.131 -11.373 1.00 48.88 104 GLY A N 1
ATOM 759 C CA . GLY A 1 104 ? -17.092 -12.928 -10.237 1.00 48.88 104 GLY A CA 1
ATOM 760 C C . GLY A 1 104 ? -17.617 -12.312 -8.940 1.00 48.88 104 GLY A C 1
ATOM 761 O O . GLY A 1 104 ? -17.644 -11.089 -8.797 1.00 48.88 104 GLY A O 1
ATOM 762 N N . ILE A 1 105 ? -18.028 -13.149 -7.984 1.00 54.50 105 ILE A N 1
ATOM 763 C CA . ILE A 1 105 ? -18.285 -12.701 -6.612 1.00 54.50 105 ILE A CA 1
ATOM 764 C C . ILE A 1 105 ? -16.971 -12.099 -6.103 1.00 54.50 105 ILE A C 1
ATOM 766 O O . ILE A 1 105 ? -16.018 -12.830 -5.826 1.00 54.50 105 ILE A O 1
ATOM 770 N N . VAL A 1 106 ? -16.892 -10.768 -6.022 1.00 68.56 106 VAL A N 1
ATOM 771 C CA . VAL A 1 106 ? -15.716 -10.084 -5.480 1.00 68.56 106 VAL A CA 1
ATOM 772 C C . VAL A 1 106 ? -15.724 -10.339 -3.981 1.00 68.56 106 VAL A C 1
ATOM 774 O O . VAL A 1 106 ? -16.478 -9.718 -3.238 1.00 68.56 106 VAL A O 1
ATOM 777 N N . GLN A 1 107 ? -14.933 -11.315 -3.545 1.00 83.12 107 GLN A N 1
ATOM 778 C CA . GLN A 1 107 ? -14.751 -11.593 -2.128 1.00 83.12 107 GLN A CA 1
ATOM 779 C C . GLN A 1 107 ? -14.159 -10.338 -1.464 1.00 83.12 107 GLN A C 1
ATOM 781 O O . GLN A 1 107 ? -13.078 -9.911 -1.884 1.00 83.12 107 GLN A O 1
ATOM 786 N N . PRO A 1 108 ? -14.834 -9.737 -0.465 1.00 90.69 108 PRO A N 1
ATOM 787 C CA . PRO A 1 108 ? -14.289 -8.590 0.244 1.00 90.69 108 PRO A CA 1
ATOM 788 C C . PRO A 1 108 ? -12.947 -8.952 0.882 1.00 90.69 108 PRO A C 1
ATOM 790 O O . PRO A 1 108 ? -12.760 -10.056 1.403 1.00 90.69 108 PRO A O 1
ATOM 793 N N . TYR A 1 109 ? -11.994 -8.030 0.825 1.00 93.00 109 TYR A N 1
ATOM 794 C CA . TYR A 1 109 ? -10.680 -8.209 1.423 1.00 93.00 109 TYR A CA 1
ATOM 795 C C . TYR A 1 109 ? -10.153 -6.885 1.960 1.00 93.00 109 TYR A C 1
ATOM 797 O O . TYR A 1 109 ? -10.642 -5.815 1.605 1.00 93.00 109 TYR A O 1
ATOM 805 N N . VAL A 1 110 ? -9.119 -6.977 2.787 1.00 93.50 110 VAL A N 1
ATOM 806 C CA . VAL A 1 110 ? -8.307 -5.834 3.201 1.00 93.50 110 VAL A CA 1
ATOM 807 C C . VAL A 1 110 ? -6.838 -6.131 2.961 1.00 93.50 110 VAL A C 1
ATOM 809 O O . VAL A 1 110 ? -6.393 -7.265 3.163 1.00 93.50 110 VAL A O 1
ATOM 812 N N . ILE A 1 111 ? -6.096 -5.112 2.535 1.00 94.69 111 ILE A N 1
ATOM 813 C CA . ILE A 1 111 ? -4.637 -5.143 2.497 1.00 94.69 111 ILE A CA 1
ATOM 814 C C . ILE A 1 111 ? -4.104 -4.401 3.709 1.00 94.69 111 ILE A C 1
ATOM 816 O O . ILE A 1 111 ? -4.503 -3.273 3.989 1.00 94.69 111 ILE A O 1
ATOM 820 N N . MET A 1 112 ? -3.196 -5.050 4.428 1.00 93.00 112 MET A N 1
ATOM 821 C CA . MET A 1 112 ? -2.480 -4.439 5.539 1.00 93.00 112 MET A CA 1
ATOM 822 C C . MET A 1 112 ? -0.990 -4.442 5.248 1.00 93.00 112 MET A C 1
ATOM 824 O O . MET A 1 112 ? -0.428 -5.478 4.897 1.00 93.00 112 MET A O 1
ATOM 828 N N . HIS A 1 113 ? -0.352 -3.297 5.470 1.00 93.31 113 HIS A N 1
ATOM 829 C CA . HIS A 1 113 ? 1.096 -3.124 5.405 1.00 93.31 113 HIS A CA 1
ATOM 830 C C . HIS A 1 113 ? 1.647 -2.983 6.823 1.00 93.31 113 HIS A C 1
ATOM 832 O O . HIS A 1 113 ? 1.147 -2.180 7.612 1.00 93.31 113 HIS A O 1
ATOM 838 N N . SER A 1 114 ? 2.668 -3.764 7.175 1.00 91.75 114 SER A N 1
ATOM 839 C CA . SER A 1 114 ? 3.248 -3.718 8.524 1.00 91.75 114 SER A CA 1
ATOM 840 C C . SER A 1 114 ? 4.156 -2.519 8.747 1.00 91.75 114 SER A C 1
ATOM 842 O O . SER A 1 114 ? 4.368 -2.123 9.891 1.00 91.75 114 SER A O 1
ATOM 844 N N . LEU A 1 115 ? 4.708 -1.957 7.664 1.00 90.00 115 LEU A N 1
ATOM 845 C CA . LEU A 1 115 ? 5.778 -0.955 7.700 1.00 90.00 115 LEU A CA 1
ATOM 846 C C . LEU A 1 115 ? 7.049 -1.483 8.397 1.00 90.00 115 LEU A C 1
ATOM 848 O O . LEU A 1 115 ? 7.909 -0.713 8.818 1.00 90.00 115 LEU A O 1
ATOM 852 N N . THR A 1 116 ? 7.177 -2.810 8.499 1.00 90.38 116 THR A N 1
ATOM 853 C CA . THR A 1 116 ? 8.315 -3.529 9.081 1.00 90.38 116 THR A CA 1
ATOM 854 C C . THR A 1 116 ? 8.648 -4.768 8.243 1.00 90.38 116 THR A C 1
ATOM 856 O O . THR A 1 116 ? 7.855 -5.213 7.412 1.00 90.38 116 THR A O 1
ATOM 859 N N . SER A 1 117 ? 9.824 -5.354 8.466 1.00 90.81 117 SER A N 1
ATOM 860 C CA . SER A 1 117 ? 10.211 -6.635 7.858 1.00 90.81 117 SER A CA 1
ATOM 861 C C . SER A 1 117 ? 9.409 -7.827 8.389 1.00 90.81 117 SER A C 1
ATOM 863 O O . SER A 1 117 ? 9.438 -8.900 7.789 1.00 90.81 117 SER A O 1
ATOM 865 N N . GLU A 1 118 ? 8.671 -7.644 9.482 1.00 91.44 118 GLU A N 1
ATOM 866 C CA . GLU A 1 118 ? 7.742 -8.632 10.017 1.00 91.44 118 GLU A CA 1
ATOM 867 C C . GLU A 1 118 ? 6.365 -8.452 9.372 1.00 91.44 118 GLU A C 1
ATOM 869 O O . GLU A 1 118 ? 5.889 -7.338 9.156 1.00 91.44 118 GLU A O 1
ATOM 874 N N . GLY A 1 119 ? 5.727 -9.559 8.998 1.00 88.38 119 GLY A N 1
ATOM 875 C CA . GLY A 1 119 ? 4.419 -9.545 8.348 1.00 88.38 119 GLY A CA 1
ATOM 876 C C . GLY A 1 119 ? 3.291 -9.135 9.298 1.00 88.38 119 GLY A C 1
ATOM 877 O O . GLY A 1 119 ? 3.303 -9.562 10.449 1.00 88.38 119 GLY A O 1
ATOM 878 N N . PRO A 1 120 ? 2.273 -8.383 8.837 1.00 92.12 120 PRO A N 1
ATOM 879 C CA . PRO A 1 120 ? 1.049 -8.233 9.610 1.00 92.12 120 PRO A CA 1
ATOM 880 C C . PRO A 1 120 ? 0.258 -9.550 9.611 1.00 92.12 120 PRO A C 1
ATOM 882 O O . PRO A 1 120 ? 0.362 -10.362 8.682 1.00 92.12 120 PRO A O 1
ATOM 885 N N . GLU A 1 121 ? -0.550 -9.740 10.649 1.00 90.94 121 GLU A N 1
ATOM 886 C CA . GLU A 1 121 ? -1.510 -10.838 10.766 1.00 90.94 121 GLU A CA 1
ATOM 887 C C . GLU A 1 121 ? -2.933 -10.338 10.504 1.00 90.94 121 GLU A C 1
ATOM 889 O O . GLU A 1 121 ? -3.268 -9.193 10.814 1.00 90.94 121 GLU A O 1
ATOM 894 N N . CYS A 1 122 ? -3.795 -11.212 9.976 1.00 90.19 122 CYS A N 1
ATOM 895 C CA . CYS A 1 122 ? -5.197 -10.881 9.708 1.00 90.19 122 CYS A CA 1
ATOM 896 C C . CYS A 1 122 ? -6.039 -10.639 10.970 1.00 90.19 122 CYS A C 1
ATOM 898 O O . CYS A 1 122 ? -7.105 -10.019 10.891 1.00 90.19 122 CYS A O 1
ATOM 900 N N . GLY A 1 123 ? -5.558 -11.113 12.124 1.00 83.94 123 GLY A N 1
ATOM 901 C CA . GLY A 1 123 ? -6.240 -11.039 13.411 1.00 83.94 123 GLY A CA 1
ATOM 902 C C . GLY A 1 123 ? -7.528 -11.874 13.474 1.00 83.94 123 GLY A C 1
ATOM 903 O O . GLY A 1 123 ? -8.278 -12.000 12.502 1.00 83.94 123 GLY A O 1
ATOM 904 N N . GLY A 1 124 ? -7.824 -12.423 14.654 1.00 81.06 124 GLY A N 1
ATOM 905 C CA . GLY A 1 124 ? -9.021 -13.243 14.870 1.00 81.06 124 GLY A CA 1
ATOM 906 C C . GLY A 1 124 ? -9.015 -14.530 14.035 1.00 81.06 124 GLY A C 1
ATOM 907 O O . GLY A 1 124 ? -7.999 -15.208 13.952 1.00 81.06 124 GLY A O 1
ATOM 908 N N . THR A 1 125 ? -10.154 -14.870 13.423 1.00 82.69 125 THR A N 1
ATOM 909 C CA . THR A 1 125 ? -10.353 -16.086 12.606 1.00 82.69 125 THR A CA 1
ATOM 910 C C . THR A 1 125 ? -10.326 -15.824 11.094 1.00 82.69 125 THR A C 1
ATOM 912 O O . THR A 1 125 ? -10.764 -16.669 10.312 1.00 82.69 125 THR A O 1
ATOM 915 N N . ARG A 1 126 ? -9.866 -14.643 10.657 1.00 90.94 126 ARG A N 1
ATOM 916 C CA . ARG A 1 126 ? -9.861 -14.266 9.235 1.00 90.94 126 ARG A CA 1
ATOM 917 C C . ARG A 1 126 ? -8.826 -15.073 8.460 1.00 90.94 126 ARG A C 1
ATOM 919 O O . ARG A 1 126 ? -7.688 -15.213 8.900 1.00 90.94 126 ARG A O 1
ATOM 926 N N . ALA A 1 127 ? -9.216 -15.551 7.281 1.00 92.94 127 ALA A N 1
ATOM 927 C CA . ALA A 1 127 ? -8.318 -16.278 6.394 1.00 92.94 127 ALA A CA 1
ATOM 928 C C . ALA A 1 127 ? -7.298 -15.333 5.739 1.00 92.94 127 ALA A C 1
ATOM 930 O O . ALA A 1 127 ? -7.664 -14.288 5.191 1.00 92.94 127 ALA A O 1
ATOM 931 N N . GLU A 1 128 ? -6.033 -15.740 5.765 1.00 94.81 128 GLU A N 1
ATOM 932 C CA . GLU A 1 128 ? -4.977 -15.166 4.937 1.00 94.81 128 GLU A CA 1
ATOM 933 C C . GLU A 1 128 ? -5.149 -15.662 3.500 1.00 94.81 128 GLU A C 1
ATOM 935 O O . GLU A 1 128 ? -5.262 -16.862 3.256 1.00 94.81 128 GLU A O 1
ATOM 940 N N . LEU A 1 129 ? -5.217 -14.724 2.558 1.00 93.69 129 LEU A N 1
ATOM 941 C CA . LEU A 1 129 ? -5.383 -15.017 1.135 1.00 93.69 129 LEU A CA 1
ATOM 942 C C . LEU A 1 129 ? -4.076 -14.861 0.360 1.00 93.69 129 LEU A C 1
ATOM 944 O O . LEU A 1 129 ? -3.891 -15.534 -0.646 1.00 93.69 129 LEU A O 1
ATOM 948 N N . HIS A 1 130 ? -3.219 -13.932 0.790 1.00 94.75 130 HIS A N 1
ATOM 949 C CA . HIS A 1 130 ? -1.975 -13.571 0.108 1.00 94.75 130 HIS A CA 1
ATOM 950 C C . HIS A 1 130 ? -1.007 -12.902 1.074 1.00 94.75 130 HIS A C 1
ATOM 952 O O . HIS A 1 130 ? -1.444 -12.194 1.987 1.00 94.75 130 HIS A O 1
ATOM 958 N N . ARG A 1 131 ? 0.295 -13.039 0.832 1.00 95.88 131 ARG A N 1
ATOM 959 C CA . ARG A 1 131 ? 1.343 -12.361 1.599 1.00 95.88 131 ARG A CA 1
ATOM 960 C C . ARG A 1 131 ? 2.491 -11.975 0.687 1.00 95.88 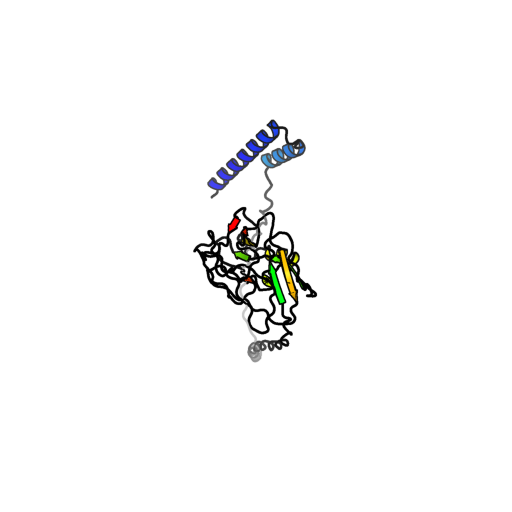131 ARG A C 1
ATOM 962 O O . ARG A 1 131 ? 2.899 -12.755 -0.161 1.00 95.88 131 ARG A O 1
ATOM 969 N N . GLY A 1 132 ? 3.066 -10.804 0.939 1.00 96.56 132 GLY A N 1
ATOM 970 C CA . GLY A 1 132 ? 4.089 -10.274 0.054 1.00 96.56 132 GLY A CA 1
ATOM 971 C C . GLY A 1 132 ? 4.874 -9.099 0.617 1.00 96.56 132 GLY A C 1
ATOM 972 O O . GLY A 1 132 ? 4.960 -8.885 1.833 1.00 96.56 132 GLY A O 1
ATOM 973 N N . PHE A 1 133 ? 5.456 -8.339 -0.302 1.00 95.75 133 PHE A N 1
ATOM 974 C CA . PHE A 1 133 ? 6.122 -7.067 -0.079 1.00 95.75 133 PHE A CA 1
ATOM 975 C C . PHE A 1 133 ? 5.214 -5.899 -0.460 1.00 95.75 133 PHE A C 1
ATOM 977 O O . PHE A 1 133 ? 4.448 -5.960 -1.418 1.00 95.75 133 PHE A O 1
ATOM 984 N N . SER A 1 134 ? 5.354 -4.808 0.282 1.00 95.50 134 SER A N 1
ATOM 985 C CA . SER A 1 134 ? 4.599 -3.576 0.076 1.00 95.50 134 SER A CA 1
ATOM 986 C C . SER A 1 134 ? 5.242 -2.725 -1.022 1.00 95.50 134 SER A C 1
ATOM 988 O O . SER A 1 134 ? 6.210 -2.001 -0.761 1.00 95.50 134 SER A O 1
ATOM 990 N N . VAL A 1 135 ? 4.728 -2.797 -2.247 1.00 93.81 135 VAL A N 1
ATOM 991 C CA . VAL A 1 135 ? 5.156 -1.904 -3.333 1.00 93.81 135 VAL A CA 1
ATOM 992 C C . VAL A 1 135 ? 4.377 -0.593 -3.268 1.00 93.81 135 VAL A C 1
ATOM 994 O O . VAL A 1 135 ? 3.173 -0.592 -3.028 1.00 93.81 135 VAL A O 1
ATOM 997 N N . PHE A 1 136 ? 5.069 0.527 -3.484 1.00 89.31 136 PHE A N 1
ATOM 998 C CA . PHE A 1 136 ? 4.450 1.850 -3.481 1.00 89.31 136 PHE A CA 1
ATOM 999 C C . PHE A 1 136 ? 4.321 2.438 -4.884 1.00 89.31 136 PHE A C 1
ATOM 1001 O O . PHE A 1 136 ? 3.234 2.807 -5.312 1.00 89.31 136 PHE A O 1
ATOM 1008 N N . VAL A 1 137 ? 5.428 2.511 -5.622 1.00 87.38 137 VAL A N 1
ATOM 1009 C CA . VAL A 1 137 ? 5.427 3.051 -6.984 1.00 87.38 137 VAL A CA 1
ATOM 1010 C C . VAL A 1 137 ? 6.586 2.476 -7.785 1.00 87.38 137 VAL A C 1
ATOM 1012 O O . VAL A 1 137 ? 7.634 2.125 -7.245 1.00 87.38 137 VAL A O 1
ATOM 1015 N N . LYS A 1 138 ? 6.413 2.392 -9.096 1.00 87.44 138 LYS A N 1
ATOM 1016 C CA . LYS A 1 138 ? 7.474 2.140 -10.059 1.00 87.44 138 LYS A CA 1
ATOM 1017 C C . LYS A 1 138 ? 7.447 3.236 -11.117 1.00 87.44 138 LYS A C 1
ATOM 1019 O O . LYS A 1 138 ? 6.384 3.576 -11.636 1.00 87.44 138 LYS A O 1
ATOM 1024 N N . THR A 1 139 ? 8.618 3.776 -11.420 1.00 83.31 139 THR A N 1
ATOM 1025 C CA . THR A 1 139 ? 8.819 4.892 -12.348 1.00 83.31 139 THR A CA 1
ATOM 1026 C C . THR A 1 139 ? 9.833 4.521 -13.421 1.00 83.31 139 THR A C 1
ATOM 1028 O O . THR A 1 139 ? 10.556 3.531 -13.291 1.00 83.31 139 THR A O 1
ATOM 1031 N N . ASP A 1 140 ? 9.934 5.332 -14.465 1.00 82.62 140 ASP A N 1
ATOM 1032 C CA . ASP A 1 140 ? 11.078 5.291 -15.370 1.00 82.62 140 ASP A CA 1
ATOM 1033 C C . ASP A 1 140 ? 12.298 6.042 -14.778 1.00 82.62 140 ASP A C 1
ATOM 1035 O O . ASP A 1 140 ? 12.318 6.438 -13.602 1.00 82.62 140 ASP A O 1
ATOM 1039 N N . TYR A 1 141 ? 13.344 6.225 -15.588 1.00 77.50 141 TYR A N 1
ATOM 1040 C CA . TYR A 1 141 ? 14.564 6.947 -15.208 1.00 77.50 141 TYR A CA 1
ATOM 1041 C C . TYR A 1 141 ? 14.378 8.463 -15.065 1.00 77.50 141 TYR A C 1
ATOM 1043 O O . TYR A 1 141 ? 15.221 9.106 -14.437 1.00 77.50 141 TYR A O 1
ATOM 1051 N N . ARG A 1 142 ? 13.326 9.034 -15.664 1.00 78.81 142 ARG A N 1
ATOM 1052 C CA . ARG A 1 142 ? 12.968 10.459 -15.580 1.00 78.81 142 ARG A CA 1
ATOM 1053 C C . ARG A 1 142 ? 12.093 10.755 -14.363 1.00 78.81 142 ARG A C 1
ATOM 1055 O O . ARG A 1 142 ? 12.027 11.903 -13.936 1.00 78.81 142 ARG A O 1
ATOM 1062 N N . GLY A 1 143 ? 11.503 9.715 -13.780 1.00 77.31 143 GLY A N 1
ATOM 1063 C CA . GLY A 1 143 ? 10.580 9.803 -12.654 1.00 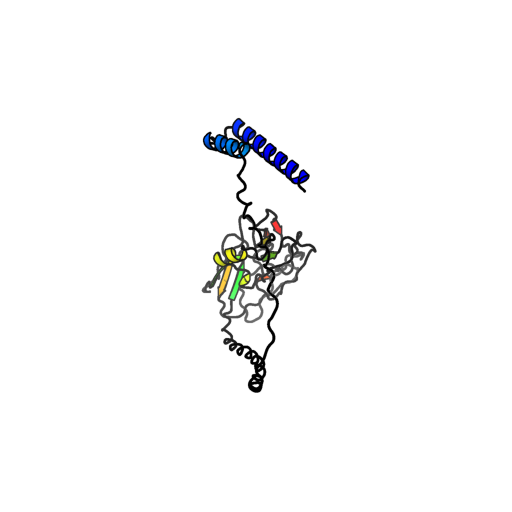77.31 143 GLY A CA 1
ATOM 1064 C C . GLY A 1 143 ? 9.116 9.699 -13.075 1.00 77.31 143 GLY A C 1
ATOM 1065 O O . GLY A 1 143 ? 8.248 9.778 -12.212 1.00 77.31 143 GLY A O 1
ATOM 1066 N N . ASP A 1 144 ? 8.829 9.467 -14.358 1.00 81.69 144 ASP A N 1
ATOM 1067 C CA . ASP A 1 144 ? 7.463 9.292 -14.838 1.00 81.69 144 ASP A CA 1
ATOM 1068 C C . ASP A 1 144 ? 6.877 7.997 -14.260 1.00 81.69 144 ASP A C 1
ATOM 1070 O O . ASP A 1 144 ? 7.501 6.930 -14.296 1.00 81.69 144 ASP A O 1
ATOM 1074 N N . VAL A 1 145 ? 5.673 8.083 -13.692 1.00 84.19 145 VAL A N 1
ATOM 1075 C CA . VAL A 1 145 ? 5.017 6.961 -13.009 1.00 84.19 145 VAL A CA 1
ATOM 1076 C C . VAL A 1 145 ? 4.572 5.904 -14.024 1.00 84.19 145 VAL A C 1
ATOM 1078 O O . VAL A 1 145 ? 3.752 6.158 -14.901 1.00 84.19 145 VAL A O 1
ATOM 1081 N N . LEU A 1 146 ? 5.081 4.680 -13.871 1.00 85.88 146 LEU A N 1
ATOM 1082 C CA . LEU A 1 146 ? 4.743 3.522 -14.709 1.00 85.88 146 LEU A CA 1
ATOM 1083 C C . LEU A 1 146 ? 3.738 2.575 -14.044 1.00 85.88 146 LEU A C 1
ATOM 1085 O O . LEU A 1 146 ? 3.082 1.776 -14.723 1.00 85.88 146 LEU A O 1
ATOM 1089 N N . TYR A 1 147 ? 3.691 2.588 -12.713 1.00 87.94 147 TYR A N 1
ATOM 1090 C CA . TYR A 1 147 ? 2.844 1.724 -11.900 1.00 87.94 147 TYR A CA 1
ATOM 1091 C C . TYR A 1 147 ? 2.741 2.282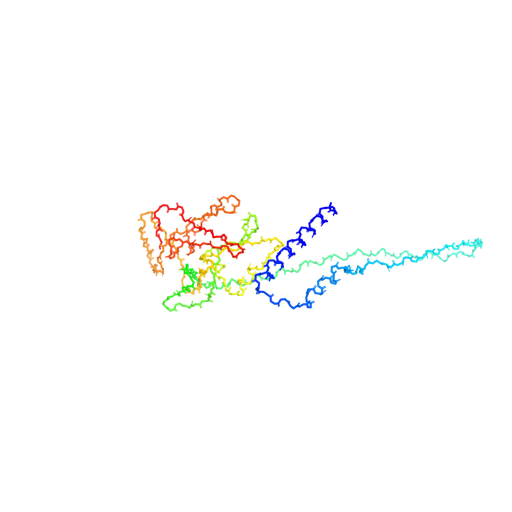 -10.482 1.00 87.94 147 TYR A C 1
ATOM 1093 O O . TYR A 1 147 ? 3.757 2.433 -9.811 1.00 87.94 147 TYR A O 1
ATOM 1101 N N . GLN A 1 148 ? 1.526 2.560 -10.023 1.00 87.62 148 GLN A N 1
ATOM 1102 C CA . GLN A 1 148 ? 1.277 3.102 -8.692 1.00 87.62 148 GLN A CA 1
ATOM 1103 C C . GLN A 1 148 ? -0.030 2.524 -8.144 1.00 87.62 148 GLN A C 1
ATOM 1105 O O . GLN A 1 148 ? -1.109 3.028 -8.466 1.00 87.62 148 GLN A O 1
ATOM 1110 N N . PRO A 1 149 ? 0.036 1.422 -7.386 1.00 90.50 149 PRO A N 1
ATOM 1111 C CA . PRO A 1 149 ? -1.141 0.861 -6.758 1.00 90.50 149 PRO A CA 1
ATOM 1112 C C . PRO A 1 149 ? -1.536 1.697 -5.543 1.00 90.50 149 PRO A C 1
ATOM 1114 O O . PRO A 1 149 ? -0.695 2.212 -4.808 1.00 90.50 149 PRO A O 1
ATOM 1117 N N . ASP A 1 150 ? -2.837 1.770 -5.297 1.00 89.88 150 ASP A N 1
ATOM 1118 C CA . ASP A 1 150 ? -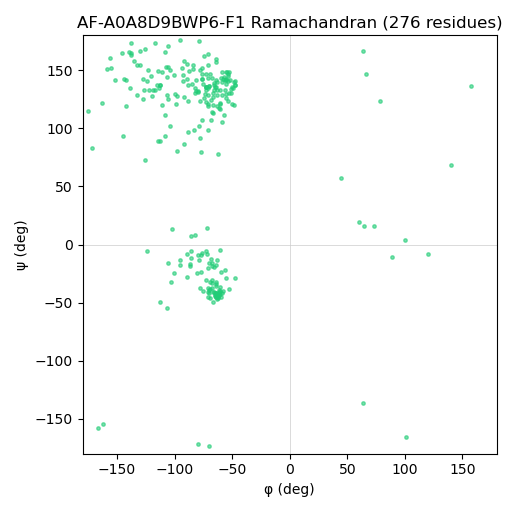3.340 2.172 -3.993 1.00 89.88 150 ASP A CA 1
ATOM 1119 C C . ASP A 1 150 ? -2.889 1.135 -2.945 1.00 89.88 150 ASP A C 1
ATOM 1121 O O . ASP A 1 150 ? -3.040 -0.067 -3.169 1.00 89.88 150 ASP A O 1
ATOM 1125 N N . LEU A 1 151 ? -2.353 1.576 -1.802 1.00 92.12 151 LEU A N 1
ATOM 1126 C CA . LEU A 1 151 ? -1.936 0.686 -0.713 1.00 92.12 151 LEU A CA 1
ATOM 1127 C C . LEU A 1 151 ? -3.101 -0.167 -0.161 1.00 92.12 151 LEU A C 1
ATOM 1129 O O . LEU A 1 151 ? -2.878 -1.259 0.344 1.00 92.12 151 LEU A O 1
ATOM 1133 N N . GLY A 1 152 ? -4.358 0.253 -0.310 1.00 92.25 152 GLY A N 1
ATOM 1134 C CA . GLY A 1 152 ? -5.524 -0.568 0.033 1.00 92.25 152 GLY A CA 1
ATOM 1135 C C . GLY A 1 152 ? -5.900 -1.613 -1.023 1.00 92.25 152 GLY A C 1
ATOM 1136 O O . GLY A 1 152 ? -6.751 -2.470 -0.778 1.00 92.25 152 GLY A O 1
ATOM 1137 N N . ASN A 1 153 ? -5.277 -1.576 -2.201 1.00 92.88 153 ASN A N 1
ATOM 1138 C CA . ASN A 1 153 ? -5.546 -2.490 -3.305 1.00 92.88 153 ASN A CA 1
ATOM 1139 C C . ASN A 1 153 ? -4.606 -3.705 -3.277 1.00 92.88 153 ASN A C 1
ATOM 1141 O O . ASN A 1 153 ? -3.437 -3.578 -2.947 1.00 92.88 153 ASN A O 1
ATOM 1145 N N . ALA A 1 154 ? -5.076 -4.888 -3.691 1.00 92.81 154 ALA A N 1
ATOM 1146 C CA . ALA A 1 154 ? -4.261 -6.108 -3.713 1.00 92.81 154 ALA A CA 1
ATOM 1147 C C . ALA A 1 154 ? -2.950 -5.974 -4.508 1.00 92.81 154 ALA A C 1
ATOM 1149 O O . ALA A 1 154 ? -1.962 -6.601 -4.152 1.00 92.81 154 ALA A O 1
ATOM 1150 N N . MET A 1 155 ? -2.923 -5.110 -5.522 1.00 92.75 155 MET A N 1
ATOM 1151 C CA . MET A 1 155 ? -1.741 -4.813 -6.331 1.00 92.75 155 MET A CA 1
ATOM 1152 C C . MET A 1 155 ? -0.585 -4.158 -5.549 1.00 92.75 155 MET A C 1
ATOM 1154 O O . MET A 1 155 ? 0.555 -4.162 -6.014 1.00 92.75 155 MET A O 1
ATOM 1158 N N . SER A 1 156 ? -0.839 -3.590 -4.367 1.00 95.19 156 SER A N 1
ATOM 1159 C CA . SER A 1 156 ? 0.222 -3.071 -3.494 1.00 95.19 156 SER A CA 1
ATOM 1160 C C . SER A 1 156 ? 0.943 -4.169 -2.710 1.00 95.19 156 SER A C 1
ATOM 1162 O O . SER A 1 156 ? 2.000 -3.908 -2.128 1.00 95.19 156 SER A O 1
ATOM 1164 N N . CYS A 1 157 ? 0.385 -5.384 -2.672 1.00 96.81 157 CYS A N 1
ATOM 1165 C CA . CYS A 1 157 ? 0.915 -6.503 -1.915 1.00 96.81 157 CYS A CA 1
ATOM 1166 C C . CYS A 1 157 ? 1.384 -7.615 -2.846 1.00 96.81 157 CYS A C 1
ATOM 1168 O O . CYS A 1 157 ? 0.612 -8.505 -3.183 1.00 96.81 157 CYS A O 1
ATOM 1170 N N . VAL A 1 158 ? 2.651 -7.540 -3.250 1.00 95.88 158 VAL A N 1
ATOM 1171 C CA . VAL A 1 158 ? 3.219 -8.427 -4.272 1.00 95.88 158 VAL A CA 1
ATOM 1172 C C . VAL A 1 158 ? 3.986 -9.582 -3.643 1.00 95.88 158 VAL A C 1
ATOM 1174 O O . VAL A 1 158 ? 4.853 -9.354 -2.793 1.00 95.88 158 VAL A O 1
ATOM 1177 N N . ASP A 1 159 ? 3.673 -10.815 -4.027 1.00 95.19 159 ASP A N 1
ATOM 1178 C CA . ASP A 1 159 ? 4.443 -11.991 -3.615 1.00 95.19 159 ASP A CA 1
ATOM 1179 C C . ASP A 1 159 ? 5.831 -12.036 -4.282 1.00 95.19 159 ASP A C 1
ATOM 1181 O O . ASP A 1 159 ? 6.279 -11.070 -4.905 1.00 95.19 159 ASP A O 1
ATOM 1185 N N . ASP A 1 160 ? 6.566 -13.128 -4.078 1.00 92.00 160 ASP A N 1
ATOM 1186 C CA . ASP A 1 160 ? 7.913 -13.285 -4.627 1.00 92.00 160 ASP A CA 1
ATOM 1187 C C . ASP A 1 160 ? 7.913 -13.377 -6.166 1.00 92.00 160 ASP A C 1
ATOM 1189 O O . ASP A 1 160 ? 8.741 -12.722 -6.805 1.00 92.00 160 ASP A O 1
ATOM 1193 N N . ASP A 1 161 ? 6.961 -14.097 -6.765 1.00 92.81 161 ASP A N 1
ATOM 1194 C CA . ASP A 1 161 ? 6.858 -14.277 -8.219 1.00 92.81 161 ASP A CA 1
ATOM 1195 C C . ASP A 1 161 ? 6.420 -12.966 -8.900 1.00 92.81 161 ASP A C 1
ATOM 1197 O O . ASP A 1 161 ? 7.026 -12.511 -9.877 1.00 92.81 161 ASP A O 1
ATOM 1201 N N . GLU A 1 162 ? 5.409 -12.300 -8.338 1.00 93.88 162 GLU A N 1
ATOM 1202 C CA . GLU A 1 162 ? 4.919 -10.986 -8.761 1.00 93.88 162 GLU A CA 1
ATOM 1203 C C . GLU A 1 162 ? 6.010 -9.921 -8.623 1.00 93.88 162 GLU A C 1
ATOM 1205 O O . GLU A 1 162 ? 6.166 -9.052 -9.485 1.00 93.88 162 GLU A O 1
ATOM 1210 N N . LYS A 1 163 ? 6.809 -9.985 -7.552 1.00 91.19 163 LYS A N 1
ATOM 1211 C CA . LYS A 1 163 ? 7.962 -9.103 -7.360 1.00 91.19 163 LYS A CA 1
ATOM 1212 C C . LYS A 1 163 ? 9.018 -9.326 -8.432 1.00 91.19 163 LYS A C 1
ATOM 1214 O O . LYS A 1 163 ? 9.537 -8.344 -8.967 1.00 91.19 163 LYS A O 1
ATOM 1219 N N . GLU A 1 164 ? 9.354 -10.574 -8.747 1.00 89.44 164 GLU A N 1
ATOM 1220 C CA . GLU A 1 164 ? 10.286 -10.882 -9.833 1.00 89.44 164 GLU A CA 1
ATOM 1221 C C . GLU A 1 164 ? 9.775 -10.376 -11.182 1.00 89.44 164 GLU A C 1
ATOM 1223 O O . GLU A 1 164 ? 10.547 -9.831 -11.974 1.00 89.44 164 GLU A O 1
ATOM 1228 N N . GLU A 1 165 ? 8.476 -10.507 -11.449 1.00 90.12 165 GLU A N 1
ATOM 1229 C CA . GLU A 1 165 ? 7.863 -9.957 -12.652 1.00 90.12 165 GLU A CA 1
ATOM 1230 C C . GLU A 1 165 ? 7.919 -8.427 -12.676 1.00 90.12 165 GLU A C 1
ATOM 1232 O O . GLU A 1 165 ? 8.321 -7.838 -13.681 1.00 90.12 165 GLU A O 1
ATOM 1237 N N . LEU A 1 166 ? 7.602 -7.774 -11.558 1.00 87.94 166 LEU A N 1
ATOM 1238 C CA . LEU A 1 166 ? 7.631 -6.322 -11.447 1.00 87.94 166 LEU A CA 1
ATOM 1239 C C . LEU A 1 166 ? 9.047 -5.755 -11.623 1.00 87.94 166 LEU A C 1
ATOM 1241 O O . LEU A 1 166 ? 9.207 -4.658 -12.166 1.00 87.94 166 LEU A O 1
ATOM 1245 N N . LEU A 1 167 ? 10.072 -6.500 -11.207 1.00 86.12 167 LEU A N 1
ATOM 1246 C CA . LEU A 1 167 ? 11.483 -6.141 -11.370 1.00 86.12 167 LEU A CA 1
ATOM 1247 C C . LEU A 1 167 ? 11.966 -6.205 -12.825 1.00 86.12 167 LEU A C 1
ATOM 1249 O O . LEU A 1 167 ? 13.003 -5.617 -13.139 1.00 86.12 167 LEU A O 1
ATOM 1253 N N . LYS A 1 168 ? 11.233 -6.863 -13.730 1.00 85.19 168 LYS A N 1
ATOM 1254 C CA . LYS A 1 168 ? 11.588 -6.889 -15.153 1.00 85.19 168 LYS A CA 1
ATOM 1255 C C . LYS A 1 168 ? 11.341 -5.504 -15.772 1.00 85.19 168 LYS A C 1
ATOM 1257 O O . LYS A 1 168 ? 10.244 -4.951 -15.624 1.00 85.19 168 LYS A O 1
ATOM 1262 N N . PRO A 1 169 ? 12.333 -4.921 -16.469 1.00 76.38 169 PRO A N 1
ATOM 1263 C CA . PRO A 1 169 ? 12.146 -3.639 -17.129 1.00 76.38 169 PRO A CA 1
ATOM 1264 C C . PRO A 1 169 ? 11.209 -3.790 -18.337 1.00 76.38 169 PRO A C 1
ATOM 1266 O O . PRO A 1 169 ? 11.331 -4.747 -19.107 1.00 76.38 169 PRO A O 1
ATOM 1269 N N . ARG A 1 170 ? 10.267 -2.854 -18.515 1.00 75.56 170 ARG A N 1
ATOM 1270 C CA . ARG A 1 170 ? 9.385 -2.791 -19.697 1.00 75.56 170 ARG A CA 1
ATOM 1271 C C . ARG A 1 170 ? 10.081 -2.135 -20.894 1.00 75.56 170 ARG A C 1
ATOM 1273 O O . ARG A 1 170 ? 9.701 -2.394 -22.034 1.00 75.56 170 ARG A O 1
ATOM 1280 N N . SER A 1 171 ? 11.090 -1.300 -20.641 1.00 73.19 171 SER A N 1
ATOM 1281 C CA . SER A 1 171 ? 11.912 -0.613 -21.648 1.00 73.19 171 SER A CA 1
ATOM 1282 C C . SER A 1 171 ? 13.388 -1.036 -21.576 1.00 73.19 171 SER A C 1
ATOM 1284 O O . SER A 1 171 ? 13.817 -1.754 -20.679 1.00 73.19 171 SER A O 1
ATOM 1286 N N . ARG A 1 172 ? 14.199 -0.579 -22.538 1.00 69.75 172 ARG A N 1
ATOM 1287 C CA . ARG A 1 172 ? 15.673 -0.663 -22.464 1.00 69.75 172 ARG A CA 1
ATOM 1288 C C . ARG A 1 172 ? 16.282 0.377 -21.517 1.00 69.75 172 ARG A C 1
ATOM 1290 O O . ARG A 1 172 ? 17.492 0.372 -21.308 1.00 69.75 172 ARG A O 1
ATOM 1297 N N . GLU A 1 173 ? 15.466 1.291 -21.008 1.00 71.50 173 GLU A N 1
ATOM 1298 C CA . GLU A 1 173 ? 15.863 2.333 -20.067 1.00 71.50 173 GLU A CA 1
ATOM 1299 C C . GLU A 1 173 ? 15.723 1.838 -18.619 1.00 71.50 173 GLU A C 1
ATOM 1301 O O . GLU A 1 173 ? 14.953 0.921 -18.335 1.00 71.50 173 GLU A O 1
ATOM 1306 N N . CYS A 1 174 ? 16.491 2.426 -17.697 1.00 71.62 174 CYS A N 1
ATOM 1307 C CA . CYS A 1 174 ? 16.413 2.070 -16.282 1.00 71.62 174 CYS A CA 1
ATOM 1308 C C . CYS A 1 174 ? 15.045 2.465 -15.709 1.00 71.62 174 CYS A C 1
ATOM 1310 O O . CYS A 1 174 ? 14.597 3.591 -15.889 1.00 71.62 174 CYS A O 1
ATOM 1312 N N . GLU A 1 175 ? 14.409 1.557 -14.980 1.00 82.31 175 GLU A N 1
ATOM 1313 C CA . GLU A 1 175 ? 13.185 1.824 -14.217 1.00 82.31 175 GLU A CA 1
ATOM 1314 C C . GLU A 1 175 ? 13.544 1.846 -12.732 1.00 82.31 175 GLU A C 1
ATOM 1316 O O . GLU A 1 175 ? 14.513 1.212 -12.336 1.00 82.31 175 GLU A O 1
ATOM 1321 N N . HIS A 1 176 ? 12.804 2.564 -11.896 1.00 82.94 176 HIS A N 1
ATOM 1322 C CA . HIS A 1 176 ? 13.009 2.582 -10.448 1.00 82.94 176 HIS A CA 1
ATOM 1323 C C . HIS A 1 176 ? 11.792 1.984 -9.757 1.00 82.94 176 HIS A C 1
ATOM 1325 O O . HIS A 1 176 ? 10.662 2.278 -10.130 1.00 82.94 176 HIS A O 1
ATOM 1331 N N . ILE A 1 177 ? 12.013 1.149 -8.742 1.00 86.25 177 ILE A N 1
ATOM 1332 C CA . ILE A 1 177 ? 10.936 0.555 -7.943 1.00 86.25 177 ILE A CA 1
ATOM 1333 C C . ILE A 1 177 ? 11.113 0.990 -6.507 1.00 86.25 177 ILE A C 1
ATOM 1335 O O . ILE A 1 177 ? 12.190 0.823 -5.933 1.00 86.25 177 ILE A O 1
ATOM 1339 N N . TYR A 1 178 ? 10.037 1.525 -5.958 1.00 87.38 178 TYR A N 1
ATOM 1340 C CA . TYR A 1 178 ? 9.961 2.081 -4.631 1.00 87.38 178 TYR A CA 1
ATOM 1341 C C . TYR A 1 178 ? 9.091 1.191 -3.752 1.00 87.38 178 TYR A C 1
ATOM 1343 O O . TYR A 1 178 ? 7.907 0.969 -4.023 1.00 87.38 178 TYR A O 1
ATOM 1351 N N . TRP A 1 179 ? 9.697 0.692 -2.685 1.00 90.38 179 TRP A N 1
ATOM 1352 C CA . TRP A 1 179 ? 9.055 -0.167 -1.699 1.00 90.38 179 TRP A CA 1
ATOM 1353 C C . TRP A 1 179 ? 8.804 0.608 -0.425 1.00 90.38 179 TRP A C 1
ATOM 1355 O O . TRP A 1 179 ? 9.659 1.387 -0.000 1.00 90.38 179 TRP A O 1
ATOM 1365 N N . VAL A 1 180 ? 7.686 0.325 0.235 1.00 91.00 180 VAL A N 1
ATOM 1366 C CA . VAL A 1 180 ? 7.471 0.792 1.603 1.00 91.00 180 VAL A CA 1
ATOM 1367 C C . VAL A 1 180 ? 8.462 0.076 2.531 1.00 91.00 180 VAL A C 1
ATOM 1369 O O . VAL A 1 180 ? 8.761 -1.103 2.342 1.00 91.00 180 VAL A O 1
ATOM 1372 N N . GLY A 1 181 ? 8.986 0.763 3.541 1.00 86.81 181 GLY A N 1
ATOM 1373 C CA . GLY A 1 181 ? 10.066 0.284 4.404 1.00 86.81 181 GLY A CA 1
ATOM 1374 C C . GLY A 1 181 ? 11.435 0.862 4.031 1.00 86.81 181 GLY A C 1
ATOM 1375 O O . GLY A 1 181 ? 11.564 1.825 3.277 1.00 86.81 181 GLY A O 1
ATOM 1376 N N . THR A 1 182 ? 12.490 0.251 4.561 1.00 81.19 182 THR A N 1
ATOM 1377 C CA . THR A 1 182 ? 13.882 0.606 4.243 1.00 81.19 182 THR A CA 1
ATOM 1378 C C . THR A 1 182 ? 14.533 -0.481 3.390 1.00 81.19 182 THR A C 1
ATOM 1380 O O . THR A 1 182 ? 14.025 -1.597 3.315 1.00 81.19 182 THR A O 1
ATOM 1383 N N . LYS A 1 183 ? 15.688 -0.186 2.775 1.00 79.06 183 LYS A N 1
ATOM 1384 C CA . LYS A 1 183 ? 16.446 -1.155 1.956 1.00 79.06 183 LYS A CA 1
ATOM 1385 C C . LYS A 1 183 ? 16.736 -2.463 2.698 1.00 79.06 183 LYS A C 1
ATOM 1387 O O . LYS A 1 183 ? 16.701 -3.533 2.102 1.00 79.06 183 LYS A O 1
ATOM 1392 N N . HIS A 1 184 ? 17.035 -2.370 3.992 1.00 84.62 184 HIS A N 1
ATOM 1393 C CA . HIS A 1 184 ? 17.348 -3.532 4.826 1.00 84.62 184 HIS A CA 1
ATOM 1394 C C . HIS A 1 184 ? 16.106 -4.147 5.472 1.00 84.62 184 HIS A C 1
ATOM 1396 O O . HIS A 1 184 ? 16.081 -5.354 5.690 1.00 84.62 184 HIS A O 1
ATOM 1402 N N . ASN A 1 185 ? 15.071 -3.339 5.714 1.00 87.12 185 ASN A N 1
ATOM 1403 C CA . ASN A 1 185 ? 13.820 -3.769 6.328 1.00 87.12 185 ASN A CA 1
ATOM 1404 C C . ASN A 1 185 ? 12.637 -3.377 5.421 1.00 87.12 185 ASN A C 1
ATOM 1406 O O . ASN A 1 185 ? 11.918 -2.419 5.736 1.00 87.12 185 ASN A O 1
ATOM 1410 N N . PRO A 1 186 ? 12.445 -4.061 4.277 1.00 89.56 186 PRO A N 1
ATOM 1411 C CA . PRO A 1 186 ? 11.311 -3.798 3.400 1.00 89.56 186 PRO A CA 1
ATOM 1412 C C . PRO A 1 186 ? 10.011 -4.185 4.107 1.00 89.56 186 PRO A C 1
ATOM 1414 O O . PRO A 1 186 ? 9.943 -5.219 4.771 1.00 89.56 186 PRO A O 1
ATOM 1417 N N . SER A 1 187 ? 8.972 -3.367 3.953 1.00 94.75 187 SER A N 1
ATOM 1418 C CA . SER A 1 187 ? 7.670 -3.639 4.550 1.00 94.75 187 SER A CA 1
ATOM 1419 C C . SER A 1 187 ? 7.063 -4.903 3.955 1.00 94.75 187 SER A C 1
ATOM 1421 O O . SER A 1 187 ? 7.028 -5.091 2.736 1.00 94.75 187 SER A O 1
ATOM 1423 N N . ARG A 1 188 ? 6.516 -5.737 4.836 1.00 95.62 188 ARG A N 1
ATOM 1424 C CA . ARG A 1 188 ? 5.661 -6.864 4.469 1.00 95.62 188 ARG A CA 1
ATOM 1425 C C . ARG A 1 188 ? 4.193 -6.453 4.458 1.00 95.62 188 ARG A C 1
ATOM 1427 O O . ARG A 1 188 ? 3.792 -5.487 5.114 1.00 95.62 188 ARG A O 1
ATOM 1434 N N . CYS A 1 189 ? 3.393 -7.217 3.731 1.00 96.50 189 CYS A N 1
ATOM 1435 C CA . CYS A 1 189 ? 1.958 -7.013 3.617 1.00 96.50 189 CYS A CA 1
ATOM 1436 C C . CYS A 1 189 ? 1.200 -8.340 3.676 1.00 96.50 189 CYS A C 1
ATOM 1438 O O . CYS A 1 189 ? 1.785 -9.413 3.501 1.00 96.50 189 CYS A O 1
ATOM 1440 N N . VAL A 1 190 ? -0.103 -8.260 3.928 1.00 95.75 190 VAL A N 1
ATOM 1441 C CA . VAL A 1 190 ? -1.014 -9.406 3.894 1.00 95.75 190 VAL A CA 1
ATOM 1442 C C . VAL A 1 190 ? -2.356 -8.988 3.297 1.00 95.75 190 VAL A C 1
ATOM 1444 O O . VAL A 1 190 ? -2.849 -7.892 3.577 1.00 95.75 190 VAL A O 1
ATOM 1447 N N . LYS A 1 191 ? -2.952 -9.872 2.494 1.00 95.75 191 LYS A N 1
ATOM 1448 C CA . LYS A 1 191 ? -4.344 -9.791 2.048 1.00 95.75 191 LYS A CA 1
ATOM 1449 C C . LYS A 1 191 ? -5.188 -10.702 2.914 1.00 95.75 191 LYS A C 1
ATOM 1451 O O . LYS A 1 191 ? -4.985 -11.916 2.932 1.00 95.75 191 LYS A O 1
ATOM 1456 N N . CYS A 1 192 ? -6.168 -10.124 3.583 1.00 94.56 192 CYS A N 1
ATOM 1457 C CA . CYS A 1 192 ? -7.054 -10.856 4.473 1.00 94.56 192 CYS A CA 1
ATOM 1458 C C . CYS A 1 192 ? -8.459 -10.883 3.917 1.00 94.56 192 CYS A C 1
ATOM 1460 O O . CYS A 1 192 ? -8.969 -9.859 3.461 1.00 94.56 192 CYS A O 1
ATOM 1462 N N . LYS A 1 193 ? -9.098 -12.046 4.004 1.00 94.25 193 LYS A N 1
ATOM 1463 C CA . LYS A 1 193 ? -10.512 -12.187 3.690 1.00 94.25 193 LYS A CA 1
ATOM 1464 C C . LYS A 1 193 ? -11.352 -11.382 4.680 1.00 94.25 193 LYS A C 1
ATOM 1466 O O . LYS A 1 193 ? -11.134 -11.457 5.892 1.00 94.25 193 LYS A O 1
ATOM 1471 N N . LEU A 1 194 ? -12.338 -10.667 4.154 1.00 91.19 194 LEU A N 1
ATOM 1472 C CA . LEU A 1 194 ? -13.402 -10.045 4.924 1.00 91.19 194 LEU A CA 1
ATOM 1473 C C . LEU A 1 194 ? -14.748 -10.685 4.580 1.00 91.19 194 LEU A C 1
ATOM 1475 O O . LEU A 1 194 ? -14.985 -11.120 3.452 1.00 91.19 194 LEU A O 1
ATOM 1479 N N . ASP A 1 195 ? -15.637 -10.710 5.569 1.00 88.12 195 ASP A N 1
ATOM 1480 C CA . ASP A 1 195 ? -17.023 -11.147 5.384 1.00 88.12 195 ASP A CA 1
ATOM 1481 C C . ASP A 1 195 ? -17.926 -9.992 4.913 1.00 88.12 195 ASP A C 1
ATOM 1483 O O . ASP A 1 195 ? -19.004 -10.224 4.369 1.00 88.12 195 ASP A O 1
ATOM 1487 N N . THR A 1 196 ? -17.483 -8.744 5.103 1.00 88.94 196 THR A N 1
ATOM 1488 C CA . THR A 1 196 ? -18.211 -7.509 4.773 1.00 88.94 196 THR A CA 1
ATOM 1489 C C . THR A 1 196 ? -17.276 -6.478 4.141 1.00 88.94 196 THR A C 1
ATOM 1491 O O . THR A 1 196 ? -16.060 -6.666 4.106 1.00 88.94 196 THR A O 1
ATOM 1494 N N . SER A 1 197 ? -17.827 -5.360 3.665 1.00 86.75 197 SER A N 1
ATOM 1495 C CA . SER A 1 197 ? -17.023 -4.205 3.262 1.00 86.75 197 SER A CA 1
ATOM 1496 C C . SER A 1 197 ? -16.262 -3.598 4.443 1.00 86.75 197 SER A C 1
ATOM 1498 O O . SER A 1 197 ? -16.654 -3.752 5.603 1.00 86.75 197 SER A O 1
ATOM 1500 N N . ILE A 1 198 ? -15.189 -2.888 4.112 1.00 88.88 198 ILE A N 1
ATOM 1501 C CA . ILE A 1 198 ? -14.408 -2.038 5.008 1.00 88.88 198 ILE A CA 1
ATOM 1502 C C . ILE A 1 198 ? -14.623 -0.578 4.605 1.00 88.88 198 ILE A C 1
ATOM 1504 O O . ILE A 1 198 ? -14.838 -0.297 3.427 1.00 88.88 198 ILE A O 1
ATOM 1508 N N . ASP A 1 199 ? -14.565 0.323 5.579 1.00 90.94 199 ASP A N 1
ATOM 1509 C CA . ASP A 1 199 ? -14.523 1.768 5.363 1.00 90.94 199 ASP A CA 1
ATOM 1510 C C . ASP A 1 199 ? -13.454 2.378 6.277 1.00 90.94 199 ASP A C 1
ATOM 1512 O O . ASP A 1 199 ? -13.075 1.768 7.284 1.00 90.94 199 ASP A O 1
ATOM 1516 N N . VAL A 1 200 ? -12.962 3.560 5.917 1.00 93.12 200 VAL A N 1
ATOM 1517 C CA . VAL A 1 200 ? -11.919 4.278 6.656 1.00 93.12 200 VAL A CA 1
ATOM 1518 C C . VAL A 1 200 ? -12.436 5.645 7.059 1.00 93.12 200 VAL A C 1
ATOM 1520 O O . VAL A 1 200 ? -12.988 6.391 6.252 1.00 93.12 200 VAL A O 1
ATOM 1523 N N . LYS A 1 201 ? -12.215 5.998 8.326 1.00 93.44 201 LYS A N 1
ATOM 1524 C CA . LYS A 1 201 ? -12.503 7.331 8.841 1.00 93.44 201 LYS A CA 1
ATOM 1525 C C . LYS A 1 201 ? -11.226 8.040 9.229 1.00 93.44 201 LYS A C 1
ATOM 1527 O O . LYS A 1 201 ? -10.395 7.497 9.944 1.00 93.44 201 LYS A O 1
ATOM 1532 N N . HIS A 1 202 ? -11.135 9.296 8.819 1.00 90.69 202 HIS A N 1
ATOM 1533 C CA . HIS A 1 202 ? -10.052 10.187 9.197 1.00 90.69 202 HIS A CA 1
ATOM 1534 C C . HIS A 1 202 ? -10.552 11.198 10.228 1.00 90.69 202 HIS A C 1
ATOM 1536 O O . HIS A 1 202 ? -11.557 11.881 10.023 1.00 90.69 202 HIS A O 1
ATOM 1542 N N . GLY A 1 203 ? -9.857 11.260 11.358 1.00 88.25 203 GLY A N 1
ATOM 1543 C CA . GLY A 1 203 ? -10.109 12.178 12.455 1.00 88.25 203 GLY A CA 1
ATOM 1544 C C . GLY A 1 203 ? -9.575 13.581 12.179 1.00 88.25 203 GLY A C 1
ATOM 1545 O O . GLY A 1 203 ? -8.910 13.859 11.179 1.00 88.25 203 GLY A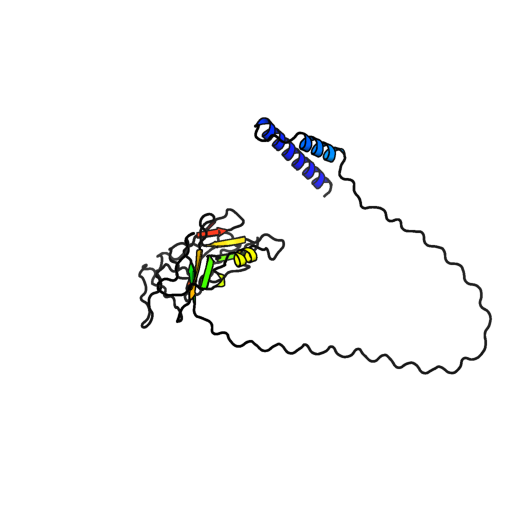 O 1
ATOM 1546 N N . SER A 1 204 ? -9.865 14.497 13.099 1.00 82.62 204 SER A N 1
ATOM 1547 C CA . SER A 1 204 ? -9.394 15.878 13.021 1.00 82.62 204 SER A CA 1
ATOM 1548 C C . SER A 1 204 ? -7.889 16.005 13.281 1.00 82.62 204 SER A C 1
ATOM 1550 O O . SER A 1 204 ? -7.248 15.145 13.887 1.00 82.62 204 SER A O 1
ATOM 1552 N N . LEU A 1 205 ? -7.330 17.162 12.910 1.00 77.62 205 LEU A N 1
ATOM 1553 C CA . LEU A 1 205 ? -5.922 17.535 13.135 1.00 77.62 205 LEU A CA 1
ATOM 1554 C C . LEU A 1 205 ? -5.498 17.584 14.618 1.00 77.62 205 LEU A C 1
ATOM 1556 O O . LEU A 1 205 ? -4.329 17.803 14.915 1.00 77.62 205 LEU A O 1
ATOM 1560 N N . SER A 1 206 ? -6.432 17.386 15.553 1.00 76.62 206 SER A N 1
ATOM 1561 C CA . SER A 1 206 ? -6.179 17.274 16.993 1.00 76.62 206 SER A CA 1
ATOM 1562 C C . SER A 1 206 ? -5.496 15.962 17.401 1.00 76.62 206 SER A C 1
ATOM 1564 O O . SER A 1 206 ? -5.148 15.810 18.569 1.00 76.62 206 SER A O 1
ATOM 1566 N N . GLY A 1 207 ? -5.345 15.003 16.478 1.00 77.38 207 GLY A N 1
ATOM 1567 C CA . GLY A 1 207 ? -4.808 13.673 16.780 1.00 77.38 207 GLY A CA 1
ATOM 1568 C C . GLY A 1 207 ? -5.786 12.788 17.563 1.00 77.38 207 GLY A C 1
ATOM 1569 O O . GLY A 1 207 ? -5.380 11.789 18.151 1.00 77.38 207 GLY A O 1
ATOM 1570 N N . THR A 1 208 ? -7.070 13.153 17.597 1.00 86.44 208 THR A N 1
ATOM 1571 C CA . THR A 1 208 ? -8.130 12.366 18.238 1.00 86.44 208 THR A CA 1
ATOM 1572 C C . THR A 1 208 ? -8.562 11.233 17.310 1.00 86.44 208 THR A C 1
ATOM 1574 O O . THR A 1 208 ? -8.798 11.471 16.125 1.00 86.44 208 THR A O 1
ATOM 1577 N N . LEU A 1 209 ? -8.662 10.013 17.844 1.00 90.88 209 LEU A N 1
ATOM 1578 C CA . LEU A 1 209 ? -9.159 8.853 17.106 1.00 90.88 209 LEU A CA 1
ATOM 1579 C C . LEU A 1 209 ? -10.656 9.041 16.783 1.00 90.88 209 LEU A C 1
ATOM 1581 O O . LEU A 1 209 ? -11.415 9.345 17.706 1.00 90.88 209 LEU A O 1
ATOM 1585 N N . PRO A 1 210 ? -11.087 8.913 15.516 1.00 92.94 210 PRO A N 1
ATOM 1586 C CA . PRO A 1 210 ? -12.501 8.974 15.165 1.00 92.94 210 PRO A CA 1
ATOM 1587 C C . PRO A 1 210 ? -13.225 7.670 15.530 1.00 92.94 210 PRO A C 1
ATOM 1589 O O . PRO A 1 210 ? -12.703 6.579 15.315 1.00 92.94 210 PRO A O 1
ATOM 1592 N N . ASP A 1 211 ? -14.465 7.775 16.007 1.00 93.06 211 ASP A N 1
ATOM 1593 C CA . ASP A 1 211 ? -15.301 6.602 16.262 1.00 93.06 211 ASP A CA 1
ATOM 1594 C C . ASP A 1 211 ? -15.869 6.011 14.959 1.00 93.06 211 ASP A C 1
ATOM 1596 O O . ASP A 1 211 ? -16.281 6.726 14.030 1.00 93.06 211 ASP A O 1
ATOM 1600 N N . CYS A 1 212 ? -15.939 4.678 14.906 1.00 92.69 212 CYS A N 1
ATOM 1601 C CA . CYS A 1 212 ? -16.628 3.948 13.842 1.00 92.69 212 CYS A CA 1
ATOM 1602 C C . CYS A 1 212 ? -18.115 4.344 13.773 1.00 92.69 212 CYS A C 1
ATOM 1604 O O . CYS A 1 212 ? -18.726 4.665 14.791 1.00 92.69 212 CYS A O 1
ATOM 1606 N N . ASP A 1 213 ? -18.705 4.320 12.573 1.00 92.88 213 ASP A N 1
ATOM 1607 C CA . ASP A 1 213 ? -20.156 4.504 12.422 1.00 92.88 213 ASP A CA 1
ATOM 1608 C C . ASP A 1 213 ? -20.946 3.378 13.099 1.00 92.88 213 ASP A C 1
ATOM 1610 O O . ASP A 1 213 ? -20.444 2.272 13.321 1.00 92.88 213 ASP A O 1
ATOM 1614 N N . GLU A 1 214 ? -22.216 3.648 13.395 1.00 94.31 214 GLU A N 1
ATOM 1615 C CA . GLU A 1 214 ? -23.117 2.648 13.957 1.00 94.31 214 GLU A CA 1
ATOM 1616 C C . GLU A 1 214 ? -23.180 1.400 13.056 1.00 94.31 214 GLU A C 1
ATOM 1618 O O . GLU A 1 214 ? -23.362 1.484 11.841 1.00 94.31 214 GLU A O 1
ATOM 1623 N N . GLY A 1 215 ? -22.991 0.222 13.656 1.00 91.12 215 GLY A N 1
ATOM 1624 C CA . GLY A 1 215 ? -22.953 -1.060 12.945 1.00 91.12 215 GLY A CA 1
ATOM 1625 C C . GLY A 1 215 ? -21.572 -1.482 12.426 1.00 91.12 215 GLY A C 1
ATOM 1626 O O . GLY A 1 215 ? -21.407 -2.651 12.072 1.00 91.12 215 GLY A O 1
ATOM 1627 N N . TYR A 1 216 ? -20.566 -0.601 12.444 1.00 91.56 216 TYR A N 1
ATOM 1628 C CA . TYR A 1 216 ? -19.182 -0.958 12.119 1.00 91.56 216 TYR A CA 1
ATOM 1629 C C . TYR A 1 216 ? -18.429 -1.466 13.353 1.00 91.56 216 TYR A C 1
ATOM 1631 O O . TYR A 1 216 ? -18.688 -1.065 14.487 1.00 91.56 216 TYR A O 1
ATOM 1639 N N . LYS A 1 217 ? -17.473 -2.374 13.128 1.00 90.06 217 LYS A N 1
ATOM 1640 C CA . LYS A 1 217 ? -16.552 -2.866 14.161 1.00 90.06 217 LYS A CA 1
ATOM 1641 C C . LYS A 1 217 ? -15.136 -2.385 13.846 1.00 90.06 217 LYS A C 1
ATOM 1643 O O . LYS A 1 217 ? -14.738 -2.494 12.685 1.00 90.06 217 LYS A O 1
ATOM 1648 N N . PRO A 1 218 ? -14.366 -1.923 14.848 1.00 90.38 218 PRO A N 1
ATOM 1649 C CA . PRO A 1 218 ? -12.998 -1.476 14.625 1.00 90.38 218 PRO A CA 1
ATOM 1650 C C . PRO A 1 218 ? -12.127 -2.636 14.135 1.00 90.38 218 PRO A C 1
ATOM 1652 O O . PRO A 1 218 ? -12.250 -3.771 14.613 1.00 90.38 218 PRO A O 1
ATOM 1655 N N . LEU A 1 219 ? -11.252 -2.345 13.170 1.00 88.81 219 LEU A N 1
ATOM 1656 C CA . LEU A 1 219 ? -10.339 -3.324 12.578 1.00 88.81 219 LEU A CA 1
ATOM 1657 C C . LEU A 1 219 ? -8.877 -3.024 12.931 1.00 88.81 219 LEU A C 1
ATOM 1659 O O . LEU A 1 219 ? -8.180 -3.920 13.407 1.00 88.81 219 LEU A O 1
ATOM 1663 N N . TRP A 1 220 ? -8.427 -1.781 12.747 1.00 90.56 220 TRP A N 1
ATOM 1664 C CA . TRP A 1 220 ? -7.211 -1.230 13.352 1.00 90.56 220 TRP A CA 1
ATOM 1665 C C . TRP A 1 220 ? -7.306 0.293 13.417 1.00 90.56 220 TRP A C 1
ATOM 1667 O O . TRP A 1 220 ? -8.051 0.888 12.646 1.00 90.56 220 TRP A O 1
ATOM 1677 N N . ASP A 1 221 ? -6.478 0.874 14.280 1.00 91.94 221 ASP A N 1
ATOM 1678 C CA . ASP A 1 221 ? -6.255 2.314 14.366 1.00 91.94 221 ASP A CA 1
ATOM 1679 C C . ASP A 1 221 ? -4.879 2.653 13.771 1.00 91.94 221 ASP A C 1
ATOM 1681 O O . ASP A 1 221 ? -3.935 1.850 13.830 1.00 91.94 221 ASP A O 1
ATOM 1685 N N . GLY A 1 222 ? -4.717 3.865 13.256 1.00 90.88 222 GLY A N 1
ATOM 1686 C CA . GLY A 1 222 ? -3.513 4.305 12.566 1.00 90.88 222 GLY A CA 1
ATOM 1687 C C . GLY A 1 222 ? -3.359 5.820 12.429 1.00 90.88 222 GLY A C 1
ATOM 1688 O O . GLY A 1 222 ? -3.808 6.624 13.244 1.00 90.88 222 GLY A O 1
ATOM 1689 N N . TYR A 1 223 ? -2.613 6.207 11.404 1.00 89.31 223 TYR A N 1
ATOM 1690 C CA . TYR A 1 223 ? -2.320 7.582 11.036 1.00 89.31 223 TYR A CA 1
ATOM 1691 C C . TYR A 1 223 ? -2.740 7.812 9.587 1.00 89.31 223 TYR A C 1
ATOM 1693 O O . TYR A 1 223 ? -2.564 6.940 8.731 1.00 89.31 223 TYR A O 1
ATOM 1701 N N . SER A 1 224 ? -3.302 8.988 9.332 1.00 89.00 224 SER A N 1
ATOM 1702 C CA . SER A 1 224 ? -3.916 9.333 8.054 1.00 89.00 224 SER A CA 1
ATOM 1703 C C . SER A 1 224 ? -2.862 9.692 7.012 1.00 89.00 224 SER A C 1
ATOM 1705 O O . SER A 1 224 ? -2.348 10.799 6.962 1.00 89.00 224 SER A O 1
ATOM 1707 N N . PHE A 1 225 ? -2.571 8.767 6.115 1.00 85.06 225 PHE A N 1
ATOM 1708 C CA . PHE A 1 225 ? -1.697 8.967 4.975 1.00 85.06 225 PHE A CA 1
ATOM 1709 C C . PHE A 1 225 ? -2.520 9.399 3.756 1.00 85.06 225 PHE A C 1
ATOM 1711 O O . PHE A 1 225 ? -2.973 8.570 2.975 1.00 85.06 225 PHE A O 1
ATOM 1718 N N . LEU A 1 226 ? -2.761 10.706 3.615 1.00 80.44 226 LEU A N 1
ATOM 1719 C CA . LEU A 1 226 ? -3.616 11.258 2.546 1.00 80.44 226 LEU A CA 1
ATOM 1720 C C . LEU A 1 226 ? -2.845 11.950 1.419 1.00 80.44 226 LEU A C 1
ATOM 1722 O O . LEU A 1 226 ? -3.399 12.213 0.350 1.00 80.44 226 LEU A O 1
ATOM 1726 N N . ARG A 1 227 ? -1.575 12.274 1.665 1.00 76.56 227 ARG A N 1
ATOM 1727 C CA . ARG A 1 227 ? -0.724 13.029 0.747 1.00 76.56 227 ARG A CA 1
ATOM 1728 C C . ARG A 1 227 ? 0.730 12.645 0.960 1.00 76.56 227 ARG A C 1
ATOM 1730 O O . ARG A 1 227 ? 1.171 12.501 2.099 1.00 76.56 227 ARG A O 1
ATOM 1737 N N . TYR A 1 228 ? 1.477 12.563 -0.129 1.00 72.44 228 TYR A N 1
ATOM 1738 C CA . TYR A 1 228 ? 2.921 12.360 -0.119 1.00 72.44 228 TYR A CA 1
ATOM 1739 C C . TYR A 1 228 ? 3.586 13.262 -1.160 1.00 72.44 228 TYR A C 1
ATOM 1741 O O . TYR A 1 228 ? 2.916 13.816 -2.032 1.00 72.44 228 TYR A O 1
ATOM 1749 N N . THR A 1 229 ? 4.904 13.417 -1.065 1.00 64.12 229 THR A N 1
ATOM 1750 C CA . THR A 1 229 ? 5.723 14.062 -2.098 1.00 64.12 229 THR A CA 1
ATOM 1751 C C . THR A 1 229 ? 6.947 13.216 -2.392 1.00 64.12 229 THR A C 1
ATOM 1753 O O . THR A 1 229 ? 7.442 12.506 -1.516 1.00 64.12 229 THR A O 1
ATOM 1756 N N . PHE A 1 230 ? 7.477 13.356 -3.602 1.00 65.44 230 PHE A N 1
ATOM 1757 C CA . PHE A 1 230 ? 8.771 12.808 -3.980 1.00 65.44 230 PHE A CA 1
ATOM 1758 C C . PHE A 1 230 ? 9.743 13.923 -4.344 1.00 65.44 230 PHE A C 1
ATOM 1760 O O . PHE A 1 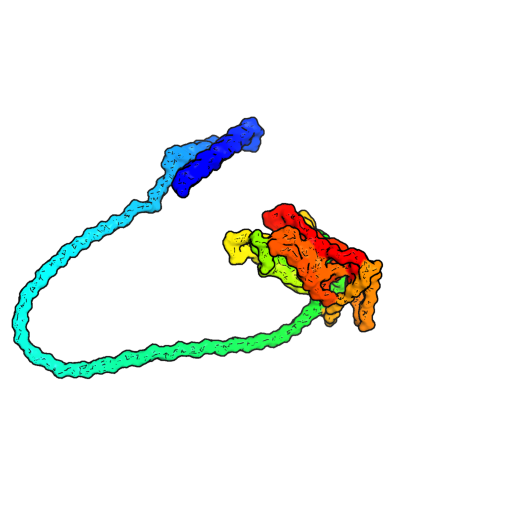230 ? 9.426 14.784 -5.157 1.00 65.44 230 PHE A O 1
ATOM 1767 N N . ASP A 1 231 ? 10.958 13.856 -3.803 1.00 55.31 231 ASP A N 1
ATOM 1768 C CA . ASP A 1 231 ? 12.014 14.833 -4.099 1.00 55.31 231 ASP A CA 1
ATOM 1769 C C . ASP A 1 231 ? 12.689 14.608 -5.470 1.00 55.31 231 ASP A C 1
ATOM 1771 O O . ASP A 1 231 ? 13.503 15.423 -5.899 1.00 55.31 231 ASP A O 1
ATOM 1775 N N . PHE A 1 232 ? 12.404 13.493 -6.157 1.00 57.91 232 PHE A N 1
ATOM 1776 C CA . PHE A 1 232 ? 13.176 13.045 -7.330 1.00 57.91 232 PHE A CA 1
ATOM 1777 C C . PHE A 1 232 ? 12.371 12.827 -8.616 1.00 57.91 232 PHE A C 1
ATOM 1779 O O . PHE A 1 232 ? 12.982 12.549 -9.646 1.00 57.91 232 PHE A O 1
ATOM 1786 N N . ILE A 1 233 ? 11.043 12.942 -8.572 1.00 57.78 233 ILE A N 1
ATOM 1787 C CA . ILE A 1 233 ? 10.211 13.006 -9.778 1.00 57.78 233 ILE A CA 1
ATOM 1788 C C . ILE A 1 233 ? 10.272 14.463 -10.249 1.00 57.78 233 ILE A C 1
ATOM 1790 O O . ILE A 1 233 ? 10.208 15.379 -9.428 1.00 57.78 233 ILE A O 1
ATOM 1794 N N . SER A 1 234 ? 10.528 14.704 -11.536 1.00 45.53 234 SER A N 1
ATOM 1795 C CA . SER A 1 234 ? 10.517 16.067 -12.066 1.00 45.53 234 SER A CA 1
ATOM 1796 C C . SER A 1 234 ? 9.117 16.650 -11.871 1.00 45.53 234 SER A C 1
ATOM 1798 O O . SER A 1 234 ? 8.169 16.122 -12.435 1.00 45.53 234 SER A O 1
ATOM 1800 N N . GLU A 1 235 ? 9.029 17.719 -11.080 1.00 49.44 235 GLU A N 1
ATOM 1801 C CA . GLU A 1 235 ? 7.840 18.199 -10.360 1.00 49.44 235 GLU A CA 1
ATOM 1802 C C . GLU A 1 235 ? 7.554 17.408 -9.082 1.00 49.44 235 GLU A C 1
ATOM 1804 O O . GLU A 1 235 ? 7.372 16.196 -9.088 1.00 49.44 235 GLU A O 1
ATOM 1809 N N . SER A 1 236 ? 7.486 18.134 -7.963 1.00 49.44 236 SER A N 1
ATOM 1810 C CA . SER A 1 236 ? 6.951 17.651 -6.695 1.00 49.44 236 SER A CA 1
ATOM 1811 C C . SER A 1 236 ? 5.475 17.293 -6.889 1.00 49.44 236 SER A C 1
ATOM 1813 O O . SER A 1 236 ? 4.583 18.078 -6.552 1.00 49.44 236 SER A O 1
ATOM 1815 N N . THR A 1 237 ? 5.206 16.141 -7.495 1.00 51.38 237 THR A N 1
ATOM 1816 C CA . THR A 1 237 ? 3.864 15.612 -7.645 1.00 51.38 237 THR A CA 1
ATOM 1817 C C . THR A 1 237 ? 3.385 15.252 -6.253 1.00 51.38 237 THR A C 1
ATOM 1819 O O . THR A 1 237 ? 3.962 14.451 -5.516 1.00 51.38 237 THR A O 1
ATOM 1822 N N . SER A 1 238 ? 2.370 15.990 -5.844 1.00 56.97 238 SER A N 1
ATOM 1823 C CA . SER A 1 238 ? 1.640 15.743 -4.626 1.00 56.97 238 SER A CA 1
ATOM 1824 C C . SER A 1 238 ? 0.333 15.118 -5.068 1.00 56.97 238 SER A C 1
ATOM 1826 O O . SER A 1 238 ? -0.568 15.842 -5.499 1.00 56.97 238 SER A O 1
ATOM 1828 N N . ASP A 1 239 ? 0.218 13.809 -4.931 1.00 65.38 239 ASP A N 1
ATOM 1829 C CA . ASP A 1 239 ? -1.039 13.139 -5.224 1.00 65.38 239 ASP A CA 1
ATOM 1830 C C . ASP A 1 239 ? -1.913 13.096 -3.976 1.00 65.38 239 ASP A C 1
ATOM 1832 O O . ASP A 1 239 ? -1.438 12.947 -2.845 1.00 65.38 239 ASP A O 1
ATOM 1836 N N . THR A 1 240 ? -3.212 13.274 -4.197 1.00 71.12 240 THR A N 1
ATOM 1837 C CA . THR A 1 240 ? -4.230 13.082 -3.164 1.00 71.12 240 THR A CA 1
ATOM 1838 C C . THR A 1 240 ? -4.709 11.643 -3.253 1.00 71.12 240 THR A C 1
ATOM 1840 O O . THR A 1 240 ? -5.091 11.191 -4.332 1.00 71.12 240 THR A O 1
ATOM 1843 N N . LEU A 1 241 ? -4.671 10.927 -2.134 1.00 80.12 241 LEU A N 1
ATOM 1844 C CA . LEU A 1 241 ? -5.145 9.547 -2.054 1.00 80.12 241 LEU A CA 1
ATOM 1845 C C . LEU A 1 241 ? -6.660 9.501 -1.823 1.00 80.12 241 LEU A C 1
ATOM 1847 O O . LEU A 1 241 ? -7.229 10.441 -1.265 1.00 80.12 241 LEU A O 1
ATOM 1851 N N . ASP A 1 242 ? -7.311 8.411 -2.241 1.00 85.75 242 ASP A N 1
ATOM 1852 C CA . ASP A 1 242 ? -8.726 8.184 -1.933 1.00 85.75 242 ASP A CA 1
ATOM 1853 C C . ASP A 1 242 ? -8.879 7.973 -0.417 1.00 85.75 242 ASP A C 1
ATOM 1855 O O . ASP A 1 242 ? -8.409 6.955 0.095 1.00 85.75 242 ASP A O 1
ATOM 1859 N N . PRO A 1 243 ? -9.536 8.889 0.320 1.00 86.06 243 PRO A N 1
ATOM 1860 C CA . PRO A 1 243 ? -9.669 8.784 1.771 1.00 86.06 243 PRO A CA 1
ATOM 1861 C C . PRO A 1 243 ? -10.465 7.553 2.224 1.00 86.06 243 PRO A C 1
ATOM 1863 O O . PRO A 1 243 ? -10.449 7.236 3.407 1.00 86.06 243 PRO A O 1
ATOM 1866 N N . LYS A 1 244 ? -11.173 6.863 1.321 1.00 89.00 244 LYS A N 1
ATOM 1867 C CA . LYS A 1 244 ? -11.884 5.617 1.641 1.00 89.00 244 LYS A CA 1
ATOM 1868 C C . LYS A 1 244 ? -11.010 4.374 1.531 1.00 89.00 244 LYS A C 1
ATOM 1870 O O . LYS A 1 244 ? -11.430 3.289 1.934 1.00 89.00 244 LYS A O 1
ATOM 1875 N N . SER A 1 245 ? -9.818 4.493 0.956 1.00 91.56 245 SER A N 1
ATOM 1876 C CA . SER A 1 245 ? -8.924 3.354 0.823 1.00 91.56 245 SER A CA 1
ATOM 1877 C C . SER A 1 245 ? -8.321 2.969 2.169 1.00 91.56 245 SER A C 1
ATOM 1879 O O . SER A 1 245 ? -7.773 3.805 2.875 1.00 91.56 245 SER A O 1
ATOM 1881 N N . SER A 1 246 ? -8.276 1.672 2.488 1.00 91.81 246 SER A N 1
ATOM 1882 C CA . SER A 1 246 ? -7.512 1.180 3.646 1.00 91.81 246 SER A CA 1
ATOM 1883 C C . SER A 1 246 ? -6.030 1.566 3.609 1.00 91.81 246 SER A C 1
ATOM 1885 O O . SER A 1 246 ? -5.381 1.615 4.653 1.00 91.81 246 SER A O 1
ATOM 1887 N N . GLY A 1 247 ? -5.496 1.866 2.422 1.00 90.50 247 GLY A N 1
ATOM 1888 C CA . GLY A 1 247 ? -4.129 2.326 2.216 1.00 90.50 247 GLY A CA 1
ATOM 1889 C C . GLY A 1 247 ? -3.818 3.695 2.818 1.00 90.50 247 GLY A C 1
ATOM 1890 O O . GLY A 1 247 ? -2.646 3.999 3.043 1.00 90.50 247 GLY A O 1
ATOM 1891 N N . THR A 1 248 ? -4.839 4.504 3.116 1.00 90.88 248 THR A N 1
ATOM 1892 C CA . THR A 1 248 ? -4.672 5.808 3.767 1.00 90.88 248 THR A CA 1
ATOM 1893 C C . THR A 1 248 ? -4.618 5.708 5.286 1.00 90.88 248 THR A C 1
ATOM 1895 O O . THR A 1 248 ? -4.347 6.714 5.934 1.00 90.88 248 THR A O 1
ATOM 1898 N N . CYS A 1 249 ? -4.836 4.531 5.887 1.00 91.94 249 CYS A N 1
ATOM 1899 C CA . CYS A 1 249 ? -4.747 4.351 7.334 1.00 91.94 249 CYS A CA 1
ATOM 1900 C C . CYS A 1 249 ? -3.569 3.463 7.741 1.00 91.94 249 CYS A C 1
ATOM 1902 O O . CYS A 1 249 ? -3.681 2.244 7.880 1.00 91.94 249 CYS A O 1
ATOM 1904 N N . LEU A 1 250 ? -2.411 4.083 7.956 1.00 89.56 250 LEU A N 1
ATOM 1905 C CA . LEU A 1 250 ? -1.156 3.383 8.211 1.00 89.56 250 LEU A CA 1
ATOM 1906 C C . LEU A 1 250 ? -0.896 3.177 9.706 1.00 89.56 250 LEU A C 1
ATOM 1908 O O . LEU A 1 250 ? -1.092 4.074 10.519 1.00 89.56 250 LEU A O 1
ATOM 1912 N N . LYS A 1 251 ? -0.370 2.007 10.092 1.00 86.31 251 LYS A N 1
ATOM 1913 C CA . LYS A 1 251 ? -0.075 1.693 11.507 1.00 86.31 251 LYS A CA 1
ATOM 1914 C C . LYS A 1 251 ? 1.059 2.528 12.113 1.00 86.31 251 LYS A C 1
ATOM 1916 O O . LYS A 1 251 ? 1.202 2.573 13.332 1.00 86.31 251 LYS A O 1
ATOM 1921 N N . GLN A 1 252 ? 1.867 3.185 11.283 1.00 83.44 252 GLN A N 1
ATOM 1922 C CA . GLN A 1 252 ? 2.936 4.083 11.716 1.00 83.44 252 GLN A CA 1
ATOM 1923 C C . GLN A 1 252 ? 2.727 5.474 11.109 1.00 83.44 252 GLN A C 1
ATOM 1925 O O . GLN A 1 252 ? 2.212 5.579 9.998 1.00 83.44 252 GLN A O 1
ATOM 1930 N N . PRO A 1 253 ? 3.167 6.542 11.800 1.00 76.44 253 PRO A N 1
ATOM 1931 C CA . PRO A 1 253 ? 2.986 7.922 11.339 1.00 76.44 253 PRO A CA 1
ATOM 1932 C C . PRO A 1 253 ? 3.891 8.293 10.158 1.00 76.44 253 PRO A C 1
ATOM 1934 O O . PRO A 1 253 ? 3.825 9.408 9.652 1.00 76.44 253 PRO A O 1
ATOM 1937 N N . HIS A 1 254 ? 4.789 7.393 9.762 1.00 76.56 254 HIS A N 1
ATOM 1938 C CA . HIS A 1 254 ? 5.719 7.588 8.664 1.00 76.56 254 HIS A CA 1
ATOM 1939 C C . HIS A 1 254 ? 5.805 6.294 7.859 1.00 76.56 254 HIS A C 1
ATOM 1941 O O . HIS A 1 254 ? 5.954 5.214 8.430 1.00 76.56 254 HIS A O 1
ATOM 1947 N N . ALA A 1 255 ? 5.754 6.421 6.537 1.00 76.81 255 ALA A N 1
ATOM 1948 C CA . ALA A 1 255 ? 6.018 5.338 5.605 1.00 76.81 255 ALA A CA 1
ATOM 1949 C C . ALA A 1 255 ? 7.365 5.620 4.926 1.00 76.81 255 ALA A C 1
ATOM 1951 O O . ALA A 1 255 ? 7.412 6.385 3.957 1.00 76.81 255 ALA A O 1
ATOM 1952 N N . PRO A 1 256 ? 8.489 5.081 5.441 1.00 76.88 256 PRO A N 1
ATOM 1953 C CA . PRO A 1 256 ? 9.749 5.172 4.716 1.00 76.88 256 PRO A CA 1
ATOM 1954 C C . PRO A 1 256 ? 9.584 4.479 3.365 1.00 76.88 256 PRO A C 1
ATOM 1956 O O . PRO A 1 256 ? 8.869 3.481 3.268 1.00 76.88 256 PRO A O 1
ATOM 1959 N N . ILE A 1 257 ? 10.215 5.018 2.325 1.00 76.88 257 ILE A N 1
ATOM 1960 C CA . ILE A 1 257 ? 10.161 4.434 0.989 1.00 76.88 257 ILE A CA 1
ATOM 1961 C C . ILE A 1 257 ? 11.576 4.372 0.432 1.00 76.88 257 ILE A C 1
ATOM 1963 O O . ILE A 1 257 ? 12.291 5.371 0.401 1.00 76.88 257 ILE A O 1
ATOM 1967 N N . HIS A 1 258 ? 11.999 3.212 -0.052 1.00 79.31 258 HIS A N 1
ATOM 1968 C CA . HIS A 1 258 ? 13.327 3.070 -0.643 1.00 79.31 258 HIS A CA 1
ATOM 1969 C C . HIS A 1 258 ? 13.253 2.617 -2.094 1.00 79.31 258 HIS A C 1
ATOM 1971 O O . HIS A 1 258 ? 12.406 1.801 -2.454 1.00 79.31 258 HIS A O 1
ATOM 1977 N N . CYS A 1 259 ? 14.181 3.117 -2.909 1.00 75.44 259 CYS A N 1
ATOM 1978 C CA . CYS A 1 259 ? 14.388 2.620 -4.260 1.00 75.44 259 CYS A CA 1
ATOM 1979 C C . CYS A 1 259 ? 15.259 1.353 -4.243 1.00 75.44 259 CYS A C 1
ATOM 1981 O O . CYS A 1 259 ? 16.292 1.308 -3.578 1.00 75.44 259 CYS A O 1
ATOM 1983 N N . GLN A 1 260 ? 14.871 0.325 -5.000 1.00 74.25 260 GLN A N 1
ATOM 1984 C CA . GLN A 1 260 ? 15.615 -0.937 -5.117 1.00 74.25 260 GLN A CA 1
ATOM 1985 C C . GLN A 1 260 ? 16.970 -0.772 -5.839 1.00 74.25 260 GLN A C 1
ATOM 1987 O O . GLN A 1 260 ? 17.939 -1.447 -5.498 1.00 74.25 260 GLN A O 1
ATOM 1992 N N . LEU A 1 261 ? 17.033 0.078 -6.872 1.00 64.50 261 LEU A N 1
ATOM 1993 C CA . LEU A 1 261 ? 18.150 0.119 -7.834 1.00 64.50 261 LEU A CA 1
ATOM 1994 C C . LEU A 1 261 ? 19.228 1.156 -7.512 1.00 64.50 261 LEU A C 1
ATOM 1996 O O . LEU A 1 261 ? 20.345 1.058 -8.016 1.00 64.50 261 LEU A O 1
ATOM 2000 N N . ASN A 1 262 ? 18.924 2.140 -6.670 1.00 56.12 262 ASN A N 1
ATOM 2001 C CA . ASN A 1 262 ? 19.888 3.128 -6.206 1.00 56.12 262 ASN A CA 1
ATOM 2002 C C . ASN A 1 262 ? 19.813 3.238 -4.676 1.00 56.12 262 ASN A C 1
ATOM 2004 O O . ASN A 1 262 ? 18.788 2.947 -4.073 1.00 56.12 262 ASN A O 1
ATOM 2008 N N . GLU A 1 263 ? 20.894 3.656 -4.014 1.00 50.50 263 GLU A N 1
ATOM 2009 C CA . GLU A 1 263 ? 20.877 3.871 -2.555 1.00 50.50 263 GLU A CA 1
ATOM 2010 C C . GLU A 1 263 ? 20.077 5.120 -2.140 1.00 50.50 263 GLU A C 1
ATOM 2012 O O . GLU A 1 263 ? 20.203 5.580 -1.007 1.00 50.50 263 GLU A O 1
ATOM 2017 N N . ARG A 1 264 ? 19.257 5.698 -3.035 1.00 53.22 264 ARG A N 1
ATOM 2018 C CA . ARG A 1 264 ? 18.408 6.833 -2.675 1.00 53.22 264 ARG A CA 1
ATOM 2019 C C . ARG A 1 264 ? 17.225 6.312 -1.873 1.00 53.22 264 ARG A C 1
ATOM 2021 O O . ARG A 1 264 ? 16.303 5.684 -2.395 1.00 53.22 264 ARG A O 1
ATOM 2028 N N . THR A 1 265 ? 17.260 6.595 -0.584 1.00 50.28 265 THR A N 1
ATOM 2029 C CA . THR A 1 265 ? 16.084 6.552 0.273 1.00 50.28 265 THR A CA 1
ATOM 2030 C C . THR A 1 265 ? 15.282 7.831 0.057 1.00 50.28 265 THR A C 1
ATOM 2032 O O . THR A 1 265 ? 15.834 8.931 0.039 1.00 50.28 265 THR A O 1
ATOM 2035 N N . GLY A 1 266 ? 13.979 7.679 -0.161 1.00 52.34 266 GLY A N 1
ATOM 2036 C CA . GLY A 1 266 ? 13.018 8.771 -0.102 1.00 52.34 266 GLY A CA 1
ATOM 2037 C C . GLY A 1 266 ? 12.198 8.662 1.180 1.00 52.34 266 GLY A C 1
ATOM 2038 O O . GLY A 1 266 ? 12.242 7.662 1.898 1.00 52.34 266 GLY A O 1
ATOM 2039 N N . TRP A 1 267 ? 11.415 9.686 1.470 1.00 48.09 267 TRP A N 1
ATOM 2040 C CA . TRP A 1 267 ? 10.399 9.618 2.510 1.00 48.09 267 TRP A CA 1
ATOM 2041 C C . TRP A 1 267 ? 9.098 10.075 1.873 1.00 48.09 267 TRP A C 1
ATOM 2043 O O . TRP A 1 267 ? 9.055 11.176 1.335 1.00 48.09 267 TRP A O 1
ATOM 2053 N N . ALA A 1 268 ? 8.036 9.269 1.940 1.00 50.62 268 ALA A N 1
ATOM 2054 C CA . ALA A 1 268 ? 6.711 9.858 1.828 1.00 50.62 268 ALA A CA 1
ATOM 2055 C C . ALA A 1 268 ? 6.406 10.491 3.183 1.00 50.62 268 ALA A C 1
ATOM 2057 O O . ALA A 1 268 ? 5.952 9.824 4.116 1.00 50.62 268 ALA A O 1
ATOM 2058 N N . SER A 1 269 ? 6.744 11.769 3.328 1.00 45.50 269 SER A N 1
ATOM 2059 C CA . SER A 1 269 ? 6.327 12.539 4.491 1.00 45.50 269 SER A CA 1
ATOM 2060 C C . SER A 1 269 ? 4.910 13.057 4.289 1.00 45.50 269 SER A C 1
ATOM 2062 O O . SER A 1 269 ? 4.593 13.686 3.280 1.00 45.50 269 SER A O 1
ATOM 2064 N N . GLU A 1 270 ? 4.075 12.824 5.293 1.00 46.78 270 GLU A N 1
ATOM 2065 C CA . GLU A 1 270 ? 2.807 13.515 5.466 1.00 46.78 270 GLU A CA 1
ATOM 2066 C C . GLU A 1 270 ? 3.108 14.998 5.764 1.00 46.78 270 GLU A C 1
ATOM 2068 O O . GLU A 1 270 ? 3.786 15.316 6.741 1.00 46.78 270 GLU A O 1
ATOM 2073 N N . PHE A 1 271 ? 2.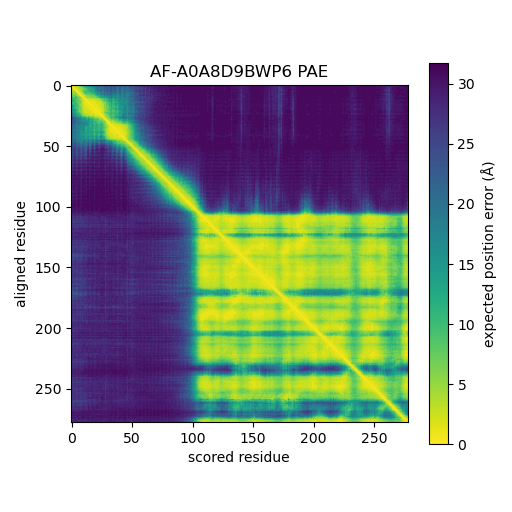624 15.922 4.927 1.00 45.16 271 PHE A N 1
ATOM 2074 C CA . PHE A 1 271 ? 2.726 17.376 5.173 1.00 45.16 271 PHE A CA 1
ATOM 2075 C C . PHE A 1 271 ? 1.633 17.898 6.112 1.00 45.16 271 PHE A C 1
ATOM 2077 O O . PHE A 1 271 ? 1.460 19.109 6.265 1.00 45.16 271 PHE A O 1
ATOM 2084 N N . ILE A 1 272 ? 0.852 17.008 6.722 1.00 49.56 272 ILE A N 1
ATOM 2085 C CA . ILE A 1 272 ? -0.259 17.409 7.570 1.00 49.56 272 ILE A CA 1
ATOM 2086 C C . ILE A 1 272 ? 0.268 17.584 8.996 1.00 49.56 272 ILE A C 1
ATOM 2088 O O . ILE A 1 272 ? 0.417 16.638 9.770 1.00 49.56 272 ILE A O 1
ATOM 2092 N N . ASN A 1 273 ? 0.575 18.834 9.346 1.00 51.16 273 ASN A N 1
ATOM 2093 C CA . ASN A 1 273 ? 0.814 19.234 10.730 1.00 51.16 273 ASN A CA 1
ATOM 2094 C C . ASN A 1 273 ? -0.329 18.699 11.619 1.00 51.16 273 ASN A C 1
ATOM 2096 O O . ASN A 1 273 ? -1.487 19.041 11.391 1.00 51.16 273 ASN A O 1
ATOM 2100 N N . GLY A 1 274 ? -0.008 17.867 12.618 1.00 58.25 274 GLY A N 1
ATOM 2101 C CA . GLY A 1 274 ? -0.980 17.341 13.591 1.00 58.25 274 GLY A CA 1
ATOM 2102 C C . GLY A 1 274 ? -1.133 15.815 13.657 1.00 58.25 274 GLY A C 1
ATOM 2103 O O . GLY A 1 274 ? -1.784 15.345 14.583 1.00 58.25 274 GLY A O 1
ATOM 2104 N N . LYS A 1 275 ? -0.517 15.036 12.747 1.00 70.62 275 LYS A N 1
ATOM 2105 C CA . LYS A 1 275 ? -0.613 13.553 12.700 1.00 70.62 275 LYS A CA 1
ATOM 2106 C C . LYS A 1 275 ? -2.059 13.042 12.901 1.00 70.62 275 LYS A C 1
ATOM 2108 O O . LYS A 1 275 ? -2.312 12.307 13.863 1.00 70.62 275 LYS A O 1
ATOM 2113 N N . PRO A 1 276 ? -3.020 13.468 12.057 1.00 82.38 276 PRO A N 1
ATOM 2114 C CA . PRO A 1 276 ? -4.415 13.050 12.154 1.00 82.38 276 PRO A CA 1
ATOM 2115 C C . PRO A 1 276 ? -4.552 11.528 12.227 1.00 82.38 276 PRO A C 1
ATOM 2117 O O . PRO A 1 276 ? -3.931 10.777 11.471 1.00 82.38 276 PRO A O 1
ATOM 2120 N N . ARG A 1 277 ? -5.386 11.072 13.159 1.00 90.56 277 ARG A N 1
ATOM 2121 C CA . ARG A 1 277 ? -5.645 9.652 13.380 1.00 90.56 277 ARG A CA 1
ATOM 2122 C C . ARG A 1 277 ? -6.703 9.140 12.423 1.00 90.56 277 ARG A C 1
ATOM 2124 O O . ARG A 1 277 ? -7.592 9.875 12.012 1.00 90.56 277 ARG A O 1
ATOM 2131 N N . CYS A 1 278 ? -6.585 7.869 12.133 1.00 91.00 278 CYS A N 1
ATOM 2132 C CA . CYS A 1 278 ? -7.632 6.978 11.682 1.00 91.00 278 CYS A CA 1
ATOM 2133 C C . CYS A 1 278 ? -7.544 5.754 12.617 1.00 91.00 278 CYS A C 1
ATOM 2135 O O . CYS A 1 278 ? -8.324 4.817 12.432 1.00 91.00 278 CYS A O 1
#

InterPro domains:
  IPR008160 Collagen triple helix repeat [PF01391] (52-105)
  IPR016187 C-type lectin fold [SSF56436] (204-269)
  IPR036954 Collagen IV, non-collagenous domain superfamily [G3DSA:2.170.240.10] (167-271)

Nearest PDB structures (foldseek):
  5nay-assembly1_A  TM=7.102E-01  e=8.956E-10  Homo sapiens
  1t60-assembly3_O  TM=7.452E-01  e=7.768E-09  Bos taurus
  5nax-assembly1_E  TM=7.679E-01  e=3.406E-08  Homo sapiens
  8tys-assembly1_E  TM=7.145E-01  e=1.537E-08  Drosophila melanogaster
  6mpx-assembly1_A-2  TM=7.106E-01  e=2.872E-08  Homo sapiens